Protein AF-A0A2V1D6H0-F1 (afdb_monomer_lite)

Sequence (313 aa):
MSADGEGPSDQPVIARSMPIEHSLIGDEAVYSRNLGASTNAVNKMVNVPDPSGRSTSLKVKTAVSLTWRRPKEYKSKPEVFYIVPERFLDTDVVLSSAERQFPSDVDEEEEEEEYTPQARMSRGSFHARNFSNIKEVDDPSPPPSPTLHMPYYQPPHINQVPDRTRASRETHHRREQAESSGLKPPPRHAESGGSATTTAPSAAQNPSSGQLQVGGSWEKTQIKFAFDPEASGEAFWQSFYQWATQRKRDGQLERNRVTIQLRGSRNQEDDFFELPLNEDDIVGYWEEAIDWIQSNKRANTPHLFATIILDAG

Radius of gyration: 34.08 Å; chains: 1; bounding box: 67×114×86 Å

Foldseek 3Di:
DDPPVPDLPPDDFFEDEDQFPAKAFAPVLCVSVVVVVQKDFDFDWGWQADPVRDTDTDTAGIKGWDQDDDQPRPGTDTGIHTYDHCVSDPGRIYHHPNDPPPPPDDPPDDDDDDDDDDDDDDDDDDDDDDDDDDDDDDDDDDDDDDDDDDDDDDDDDDDDDDDDDDDDDDDDDDDDDDDDDDDDDDDDDDDDDDDPPPPDPDDDDDDDVQKAWEWEDAPPDIDTWIDHLVDALVRVVVRRCVRCVVVVNNSVDDLQFKWKWKALDPPDDPDTDIQRRDPVRSRVCSVVVSVSLVVRFDPDPNRIYIYIGGDDD

Structure (mmCIF, N/CA/C/O backbone):
data_AF-A0A2V1D6H0-F1
#
_entry.id   AF-A0A2V1D6H0-F1
#
loop_
_atom_site.group_PDB
_atom_site.id
_atom_site.type_symbol
_atom_site.label_atom_id
_atom_site.label_alt_id
_atom_site.label_comp_id
_atom_site.label_asym_id
_atom_site.label_entity_id
_atom_site.label_seq_id
_atom_site.pdbx_PDB_ins_code
_atom_site.Cartn_x
_atom_site.Cartn_y
_atom_site.Cartn_z
_atom_site.occupancy
_atom_site.B_iso_or_equiv
_atom_site.auth_seq_id
_atom_site.auth_comp_id
_atom_site.auth_asym_id
_atom_site.auth_atom_id
_atom_site.pdbx_PDB_model_num
ATOM 1 N N . MET A 1 1 ? -24.892 15.670 45.796 1.00 40.56 1 MET A N 1
ATOM 2 C CA . MET A 1 1 ? -25.224 14.892 44.586 1.00 40.56 1 MET A CA 1
ATOM 3 C C . MET A 1 1 ? -24.609 15.647 43.425 1.00 40.56 1 MET A C 1
ATOM 5 O O . MET A 1 1 ? -25.252 16.533 42.883 1.00 40.56 1 MET A O 1
ATOM 9 N N . SER A 1 2 ? -23.330 15.393 43.158 1.00 37.97 2 SER A N 1
ATOM 10 C CA . SER A 1 2 ? -22.613 16.003 42.038 1.00 37.97 2 SER A CA 1
ATOM 11 C C . SER A 1 2 ? -22.667 15.006 40.894 1.00 37.97 2 SER A C 1
ATOM 13 O O . SER A 1 2 ? -22.073 13.936 40.975 1.00 37.97 2 SER A O 1
ATOM 15 N N . ALA A 1 3 ? -23.487 15.318 39.898 1.00 48.25 3 ALA A N 1
ATOM 16 C CA . ALA A 1 3 ? -23.480 14.644 38.614 1.00 48.25 3 ALA A CA 1
ATOM 17 C C . ALA A 1 3 ? -22.465 15.378 37.734 1.00 48.25 3 ALA A C 1
ATOM 19 O O . ALA A 1 3 ? -22.843 16.145 36.852 1.00 48.25 3 ALA A O 1
ATOM 20 N N . ASP A 1 4 ? -21.180 15.180 38.024 1.00 45.22 4 ASP A N 1
ATOM 21 C CA . ASP A 1 4 ? -20.129 15.496 37.066 1.00 45.22 4 ASP A CA 1
ATOM 22 C C . ASP A 1 4 ? -20.144 14.362 36.044 1.00 45.22 4 ASP A C 1
ATOM 24 O O . ASP A 1 4 ? -19.506 13.323 36.200 1.00 45.22 4 ASP A O 1
ATOM 28 N N . GLY A 1 5 ? -21.011 14.528 35.045 1.00 46.47 5 GLY A N 1
ATOM 29 C CA . GLY A 1 5 ? -20.986 13.737 33.829 1.00 46.47 5 GLY A CA 1
ATOM 30 C C . GLY A 1 5 ? -19.699 14.064 33.096 1.00 46.47 5 GLY A C 1
ATOM 31 O O . GLY A 1 5 ? -19.671 14.963 32.259 1.00 46.47 5 GLY A O 1
ATOM 32 N N . GLU A 1 6 ? -18.634 13.363 33.471 1.00 47.59 6 GLU A N 1
ATOM 33 C CA . GLU A 1 6 ? -17.395 13.288 32.717 1.00 47.59 6 GLU A CA 1
ATOM 34 C C . GLU A 1 6 ? -17.789 12.844 31.305 1.00 47.59 6 GLU A C 1
ATOM 36 O O . GLU A 1 6 ? -18.274 11.730 31.088 1.00 47.59 6 GLU A O 1
ATOM 41 N N . GLY A 1 7 ? -17.745 13.796 30.367 1.00 52.22 7 GLY A N 1
ATOM 42 C CA . GLY A 1 7 ? -18.051 13.532 28.968 1.00 52.22 7 GLY A CA 1
ATOM 43 C C . GLY A 1 7 ? -17.187 12.374 28.470 1.00 52.22 7 GLY A C 1
ATOM 44 O O . GLY A 1 7 ? -16.105 12.163 29.023 1.00 52.22 7 GLY A O 1
ATOM 45 N N . PRO A 1 8 ? -17.647 11.612 27.459 1.00 56.94 8 PRO A N 1
ATOM 46 C CA . PRO A 1 8 ? -16.884 10.489 26.928 1.00 56.94 8 PRO A CA 1
ATOM 47 C C . PRO A 1 8 ? -15.466 10.973 26.648 1.00 56.94 8 PRO A C 1
ATOM 49 O O . PRO A 1 8 ? -15.278 11.928 25.891 1.00 56.94 8 PRO A O 1
ATOM 52 N N . SER A 1 9 ? -14.497 10.378 27.340 1.00 56.81 9 SER A N 1
ATOM 53 C CA . SER A 1 9 ? -13.103 10.748 27.200 1.00 56.81 9 SER A CA 1
ATOM 54 C C . SER A 1 9 ? -12.742 10.594 25.726 1.00 56.81 9 SER A C 1
ATOM 56 O O . SER A 1 9 ? -12.838 9.509 25.151 1.00 56.81 9 SER A O 1
ATOM 58 N N . ASP A 1 10 ? -12.357 11.705 25.095 1.00 62.78 10 ASP A N 1
ATOM 59 C CA . ASP A 1 10 ? -11.934 11.765 23.690 1.00 62.78 10 ASP A CA 1
ATOM 60 C C . ASP A 1 10 ? -10.525 11.165 23.528 1.00 62.78 10 ASP A C 1
ATOM 62 O O . ASP A 1 10 ? -9.655 11.685 22.830 1.00 62.78 10 ASP A O 1
ATOM 66 N N . GLN A 1 11 ? -10.253 10.088 24.271 1.00 75.19 11 GLN A N 1
ATOM 67 C CA . GLN A 1 11 ? -9.007 9.360 24.177 1.00 75.19 11 GLN A CA 1
ATOM 68 C C . GLN A 1 11 ? -8.976 8.614 22.840 1.00 75.19 11 GLN A C 1
ATOM 70 O O . GLN A 1 11 ? -9.959 7.950 22.467 1.00 75.19 11 GLN A O 1
ATOM 75 N N . PRO A 1 12 ? -7.858 8.724 22.103 1.00 81.50 12 PRO A N 1
ATOM 76 C CA . PRO A 1 12 ? -7.698 8.033 20.834 1.00 81.50 12 PRO A CA 1
ATOM 77 C C . PRO A 1 12 ? -7.791 6.518 21.048 1.00 81.50 12 PRO A C 1
ATOM 79 O O . PRO A 1 12 ? -7.255 6.004 22.023 1.00 81.50 12 PRO A O 1
ATOM 82 N N . VAL A 1 13 ? -8.454 5.801 20.128 1.00 86.56 13 VAL A N 1
ATOM 83 C CA . VAL A 1 13 ? -8.402 4.326 20.129 1.00 86.56 13 VAL A CA 1
ATOM 84 C C . VAL A 1 13 ? -7.000 3.894 19.752 1.00 86.56 13 VAL A C 1
ATOM 86 O O . VAL A 1 13 ? -6.521 4.257 18.674 1.00 86.56 13 VAL A O 1
ATOM 89 N N . ILE A 1 14 ? -6.391 3.047 20.568 1.00 91.25 14 ILE A N 1
ATOM 90 C CA . ILE A 1 14 ? -5.178 2.336 20.191 1.00 91.25 14 ILE A CA 1
ATOM 91 C C . ILE A 1 14 ? -5.597 1.073 19.442 1.00 91.25 14 ILE A C 1
ATOM 93 O O . ILE A 1 14 ? -6.149 0.136 20.017 1.00 91.25 14 ILE A O 1
ATOM 97 N N . ALA A 1 15 ? -5.354 1.059 18.134 1.00 90.69 15 ALA A N 1
ATOM 98 C CA . ALA A 1 15 ? -5.686 -0.064 17.271 1.00 90.69 15 ALA A CA 1
ATOM 99 C C . ALA A 1 15 ? -4.436 -0.623 16.590 1.00 90.69 15 ALA A C 1
ATOM 101 O O . ALA A 1 15 ? -3.548 0.133 16.196 1.00 90.69 15 ALA A O 1
ATOM 102 N N . ARG A 1 16 ? -4.403 -1.941 16.385 1.00 89.56 16 ARG A N 1
ATOM 103 C CA . ARG A 1 16 ? -3.376 -2.620 15.580 1.00 89.56 16 ARG A CA 1
ATOM 104 C C . ARG A 1 16 ? -3.992 -3.633 14.623 1.00 89.56 16 ARG A C 1
ATOM 106 O O . ARG A 1 16 ? -5.061 -4.172 14.897 1.00 89.56 16 ARG A O 1
ATOM 113 N N . SER A 1 17 ? -3.310 -3.914 13.519 1.00 89.94 17 SER A N 1
ATOM 114 C CA . SER A 1 17 ? -3.704 -4.944 12.550 1.00 89.94 17 SER A CA 1
ATOM 115 C C . SER A 1 17 ? -2.880 -6.212 12.770 1.00 89.94 17 SER A C 1
ATOM 117 O O . SER A 1 17 ? -1.670 -6.121 12.961 1.00 89.94 17 SER A O 1
ATOM 119 N N . MET A 1 18 ? -3.514 -7.387 12.750 1.00 88.56 18 MET A N 1
ATOM 120 C CA . MET A 1 18 ? -2.830 -8.681 12.888 1.00 88.56 18 MET A CA 1
ATOM 121 C C . MET A 1 18 ? -3.466 -9.758 11.996 1.00 88.56 18 MET A C 1
ATOM 123 O O . MET A 1 18 ? -4.681 -9.708 11.771 1.00 88.56 18 MET A O 1
ATOM 127 N N . PRO A 1 19 ? -2.698 -10.773 11.544 1.00 89.62 19 PRO A N 1
ATOM 128 C CA . PRO A 1 19 ? -3.203 -11.880 10.728 1.00 89.62 19 PRO A CA 1
ATOM 129 C C . PRO A 1 19 ? -4.000 -12.881 11.580 1.00 89.62 19 PRO A C 1
ATOM 131 O O . PRO A 1 19 ? -3.609 -14.028 11.778 1.00 89.62 19 PRO A O 1
ATOM 134 N N . ILE A 1 20 ? -5.123 -12.420 12.126 1.00 91.12 20 ILE A N 1
ATOM 135 C CA . ILE A 1 20 ? -6.064 -13.199 12.931 1.00 91.12 20 ILE A CA 1
ATOM 136 C C . ILE A 1 20 ? -7.406 -13.308 12.212 1.00 91.12 20 ILE A C 1
ATOM 138 O O . ILE A 1 20 ? -7.776 -12.424 11.445 1.00 91.12 20 ILE A O 1
ATOM 142 N N . GLU A 1 21 ? -8.148 -14.381 12.483 1.00 93.31 21 GLU A N 1
ATOM 143 C CA . GLU A 1 21 ? -9.431 -14.688 11.824 1.00 93.31 21 GLU A CA 1
ATOM 144 C C . GLU A 1 21 ? -10.537 -13.667 12.145 1.00 93.31 21 GLU A C 1
ATOM 146 O O . GLU A 1 21 ? -11.471 -13.466 11.369 1.00 93.31 21 GLU A O 1
ATOM 151 N N . HIS A 1 22 ? -10.475 -13.044 13.320 1.00 94.88 22 HIS A N 1
ATOM 152 C CA . HIS A 1 22 ? -11.568 -12.252 13.865 1.00 94.88 22 HIS A CA 1
ATOM 153 C C . HIS A 1 22 ? -11.061 -10.936 14.436 1.00 94.88 22 HIS A C 1
ATOM 155 O O . HIS A 1 22 ? -10.091 -10.925 15.186 1.00 94.88 22 HIS A O 1
ATOM 161 N N . SER A 1 23 ? -11.745 -9.837 14.118 1.00 95.62 23 SER A N 1
ATOM 162 C CA . SER A 1 23 ? -11.486 -8.540 14.740 1.00 95.62 23 SER A CA 1
ATOM 163 C C . SER A 1 23 ? -11.938 -8.568 16.211 1.00 95.62 23 SER A C 1
ATOM 165 O O . SER A 1 23 ? -13.008 -9.092 16.535 1.00 95.62 23 SER A O 1
ATOM 167 N N . LEU A 1 24 ? -11.119 -8.030 17.112 1.00 96.62 24 LEU A N 1
ATOM 168 C CA . LEU A 1 24 ? -11.304 -8.067 18.565 1.00 96.62 24 LEU A CA 1
ATOM 169 C C . LEU A 1 24 ? -11.386 -6.646 19.130 1.00 96.62 24 LEU A C 1
ATOM 171 O O . LEU A 1 24 ? -10.726 -5.738 18.624 1.00 96.62 24 LEU A O 1
ATOM 175 N N . ILE A 1 25 ? -12.174 -6.463 20.189 1.00 96.81 25 ILE A N 1
ATOM 176 C CA . ILE A 1 25 ? -12.252 -5.212 20.956 1.00 96.81 25 ILE A CA 1
ATOM 177 C C . ILE A 1 25 ? -12.282 -5.517 22.457 1.00 96.81 25 ILE A C 1
ATOM 179 O O . ILE A 1 25 ? -12.953 -6.462 22.883 1.00 96.81 25 ILE A 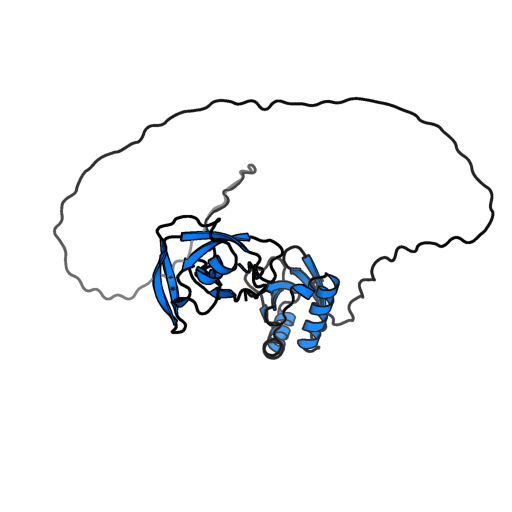O 1
ATOM 183 N N . GLY A 1 26 ? -11.558 -4.726 23.247 1.00 97.06 26 GLY A N 1
ATOM 184 C CA . GLY A 1 26 ? -11.573 -4.814 24.706 1.00 97.06 26 GLY A CA 1
ATOM 185 C C . GLY A 1 26 ? -12.931 -4.414 25.285 1.00 97.06 26 GLY A C 1
ATOM 186 O O . GLY A 1 26 ? -13.586 -3.492 24.795 1.00 97.06 26 GLY A O 1
ATOM 187 N N . ASP A 1 27 ? -13.374 -5.096 26.337 1.00 96.19 27 ASP A N 1
ATOM 188 C CA . ASP A 1 27 ? -14.613 -4.763 27.046 1.00 96.19 27 ASP A CA 1
ATOM 189 C C . ASP A 1 27 ? -14.579 -3.370 27.691 1.00 96.19 27 ASP A C 1
ATOM 191 O O . ASP A 1 27 ? -15.595 -2.670 27.658 1.00 96.19 27 ASP A O 1
ATOM 195 N N . GLU A 1 28 ? -13.422 -2.917 28.180 1.00 94.62 28 GLU A N 1
ATOM 196 C CA . GLU A 1 28 ? -13.255 -1.542 28.664 1.00 94.62 28 GLU A CA 1
ATOM 197 C C . GLU A 1 28 ? -13.483 -0.511 27.547 1.00 94.62 28 GLU A C 1
ATOM 199 O O . GLU A 1 28 ? -14.254 0.432 27.732 1.00 94.62 28 GLU A O 1
ATOM 204 N N . ALA A 1 29 ? -12.917 -0.726 26.354 1.00 93.88 29 ALA A N 1
ATOM 205 C CA . ALA A 1 29 ? -13.119 0.148 25.196 1.00 93.88 29 ALA A CA 1
ATOM 206 C C . ALA A 1 29 ? -14.593 0.204 24.749 1.00 93.88 29 ALA A C 1
ATOM 208 O O . ALA A 1 29 ? -15.081 1.240 24.293 1.00 93.88 29 ALA A O 1
ATOM 209 N N . VAL A 1 30 ? -15.336 -0.898 24.898 1.00 94.44 30 VAL A N 1
ATOM 210 C CA . VAL A 1 30 ? -16.788 -0.933 24.650 1.00 94.44 30 VAL A CA 1
ATOM 211 C C . VAL A 1 30 ? -17.539 -0.116 25.702 1.00 94.44 30 VAL A C 1
ATOM 213 O O . VAL A 1 30 ? -18.464 0.628 25.357 1.00 94.44 30 VAL A O 1
ATOM 216 N N . TYR A 1 31 ? -17.163 -0.255 26.974 1.00 92.88 31 TYR A N 1
ATOM 217 C CA . TYR A 1 31 ? -17.810 0.429 28.090 1.00 92.88 31 TYR A CA 1
ATOM 218 C C . TYR A 1 31 ? -17.562 1.942 28.062 1.00 92.88 31 TYR A C 1
ATOM 220 O O . TYR A 1 31 ? -18.522 2.713 28.063 1.00 92.88 31 TYR A O 1
ATOM 228 N N . SER A 1 32 ? -16.302 2.373 27.951 1.00 91.44 32 SER A N 1
ATOM 229 C CA . SER A 1 32 ? -15.898 3.789 27.944 1.00 91.44 32 SER A CA 1
ATOM 230 C C . SER A 1 32 ? -16.539 4.586 26.803 1.00 91.44 32 SER A C 1
ATOM 232 O O . SER A 1 32 ? -16.833 5.773 26.936 1.00 91.44 32 SER A O 1
ATOM 234 N N . ARG A 1 33 ? -16.832 3.912 25.687 1.00 88.50 33 ARG A N 1
ATOM 235 C CA . ARG A 1 33 ? -17.461 4.486 24.490 1.00 88.50 33 ARG A CA 1
ATOM 236 C C . ARG A 1 33 ? -18.983 4.348 24.460 1.00 88.50 33 ARG A C 1
ATOM 238 O O . ARG A 1 33 ? -19.597 4.698 23.455 1.00 88.50 33 ARG A O 1
ATOM 245 N N . ASN A 1 34 ? -19.603 3.834 25.524 1.00 91.69 34 ASN A N 1
ATOM 246 C CA . ASN A 1 34 ? -21.045 3.576 25.597 1.00 91.69 34 ASN A CA 1
ATOM 247 C C . ASN A 1 34 ? -21.576 2.678 24.457 1.00 91.69 34 ASN A C 1
ATOM 249 O O . ASN A 1 34 ? -22.727 2.796 24.034 1.00 91.69 34 ASN A O 1
ATOM 253 N N . LEU A 1 35 ? -20.758 1.740 23.966 1.00 89.50 35 LEU A N 1
ATOM 254 C CA . LEU A 1 35 ? -21.131 0.824 22.879 1.00 89.50 35 LEU A CA 1
ATOM 255 C C . LEU A 1 35 ? -21.971 -0.371 23.363 1.00 89.50 35 LEU A C 1
ATOM 257 O O . LEU A 1 35 ? -22.490 -1.133 22.546 1.00 89.50 35 LEU A O 1
ATOM 261 N N . GLY A 1 36 ? -22.155 -0.520 24.680 1.00 86.00 36 GLY A N 1
ATOM 262 C CA . GLY A 1 36 ? -22.867 -1.643 25.301 1.00 86.00 36 GLY A CA 1
ATOM 263 C C . GLY A 1 36 ? -24.292 -1.867 24.775 1.00 86.00 36 GLY A C 1
ATOM 264 O O . GLY A 1 36 ? -24.718 -3.014 24.633 1.00 86.00 36 GLY A O 1
ATOM 265 N N . ALA A 1 37 ? -25.003 -0.797 24.404 1.00 83.00 37 ALA A N 1
ATOM 266 C CA . ALA A 1 37 ? -26.366 -0.879 23.869 1.00 83.00 37 ALA A CA 1
ATOM 267 C C . ALA A 1 37 ? -26.451 -1.508 22.463 1.00 83.00 37 ALA A C 1
ATOM 269 O O . ALA A 1 37 ? -27.523 -1.946 22.059 1.00 83.00 37 ALA A O 1
ATOM 270 N N . SER A 1 38 ? -25.337 -1.563 21.723 1.00 86.50 38 SER A N 1
ATOM 271 C CA . SER A 1 38 ? -25.270 -2.094 20.349 1.00 86.50 38 SER A CA 1
ATOM 272 C C . SER A 1 38 ? -24.645 -3.492 20.279 1.00 86.50 38 SER A C 1
ATOM 274 O O . SER A 1 38 ? -24.188 -3.927 19.220 1.00 86.50 38 SER A O 1
ATOM 276 N N . THR A 1 39 ? -24.577 -4.193 21.414 1.00 93.31 39 THR A N 1
ATOM 277 C CA . THR A 1 39 ? -23.966 -5.521 21.490 1.00 93.31 39 THR A CA 1
ATOM 278 C C . THR A 1 39 ? -24.957 -6.625 21.128 1.00 93.31 39 THR A C 1
ATOM 280 O O . THR A 1 39 ? -26.127 -6.602 21.503 1.00 93.31 39 THR A O 1
ATOM 283 N N . ASN A 1 40 ? -24.466 -7.620 20.397 1.00 94.69 40 ASN A N 1
ATOM 284 C CA . ASN A 1 40 ? -25.187 -8.824 20.014 1.00 94.69 40 ASN A CA 1
ATOM 285 C C . ASN A 1 40 ? -24.671 -10.005 20.837 1.00 94.69 40 ASN A C 1
ATOM 287 O O . ASN A 1 40 ? -23.459 -10.178 20.992 1.00 94.69 40 ASN A O 1
ATOM 291 N N . ALA A 1 41 ? -25.579 -10.842 21.336 1.00 96.12 41 ALA A N 1
ATOM 292 C CA . ALA A 1 41 ? -25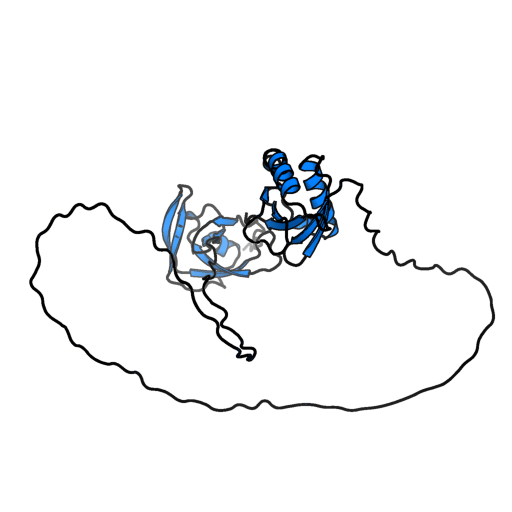.206 -12.092 21.986 1.00 96.12 41 ALA A CA 1
ATOM 293 C C . ALA A 1 41 ? -24.667 -13.087 20.946 1.00 96.12 41 ALA A C 1
ATOM 295 O O . ALA A 1 41 ? -25.292 -13.329 19.915 1.00 96.12 41 ALA A O 1
ATOM 296 N N . VAL A 1 42 ? -23.514 -13.685 21.233 1.00 96.44 42 VAL A N 1
ATOM 297 C CA . VAL A 1 42 ? -22.860 -14.697 20.394 1.00 96.44 42 VAL A CA 1
ATOM 298 C C . VAL A 1 42 ? -22.369 -15.860 21.256 1.00 96.44 42 VAL A C 1
ATOM 300 O O . VAL A 1 42 ? -22.347 -15.789 22.481 1.00 96.44 42 VAL A O 1
ATOM 303 N N . ASN A 1 43 ? -21.976 -16.962 20.626 1.00 95.81 43 ASN A N 1
ATOM 304 C CA . ASN A 1 43 ? -21.349 -18.097 21.298 1.00 95.81 43 ASN A CA 1
ATOM 305 C C . ASN A 1 43 ? -20.249 -18.646 20.386 1.00 95.81 43 ASN A C 1
ATOM 307 O O . ASN A 1 43 ? -20.483 -19.573 19.612 1.00 95.81 43 ASN A O 1
ATOM 311 N N . LYS A 1 44 ? -19.076 -18.010 20.420 1.00 95.38 44 LYS A N 1
ATOM 312 C CA . LYS A 1 44 ? -17.978 -18.257 19.473 1.00 95.38 44 LYS A CA 1
ATOM 313 C C . LYS A 1 44 ? -16.663 -18.446 20.233 1.00 95.38 44 LYS A C 1
ATOM 315 O O . LYS A 1 44 ? -16.462 -17.846 21.285 1.00 95.38 44 LYS A O 1
ATOM 320 N N . MET A 1 45 ? -15.787 -19.304 19.715 1.00 97.31 45 MET A N 1
ATOM 321 C CA . MET A 1 45 ? -14.387 -19.376 20.140 1.00 97.31 45 MET A CA 1
ATOM 322 C C . MET A 1 45 ? -13.566 -18.460 19.238 1.00 97.31 45 MET A C 1
ATOM 324 O O . MET A 1 45 ? -13.672 -18.573 18.018 1.00 97.31 45 MET A O 1
ATOM 328 N N . VAL A 1 46 ? -12.780 -17.562 19.826 1.00 96.25 46 VAL A N 1
ATOM 329 C CA . VAL A 1 46 ? -11.888 -16.644 19.105 1.00 96.25 46 VAL A CA 1
ATOM 330 C C . VAL A 1 46 ? -10.461 -16.824 19.604 1.00 96.25 46 VAL A C 1
ATOM 332 O O . VAL A 1 46 ? -10.247 -17.067 20.790 1.00 96.25 46 VAL A O 1
ATOM 335 N N . ASN A 1 47 ? -9.483 -16.714 18.711 1.00 95.50 47 ASN A N 1
ATOM 336 C CA . ASN A 1 47 ? -8.073 -16.786 19.082 1.00 95.50 47 ASN A CA 1
ATOM 337 C C . ASN A 1 47 ? -7.545 -15.373 19.330 1.00 95.50 47 ASN A C 1
ATOM 339 O O . ASN A 1 47 ? -7.603 -14.525 18.442 1.00 95.50 47 ASN A O 1
ATOM 343 N N . VAL A 1 48 ? -7.048 -15.134 20.541 1.00 94.81 48 VAL A N 1
ATOM 344 C CA . VAL A 1 48 ? -6.483 -13.852 20.960 1.00 94.81 48 VAL A CA 1
ATOM 345 C C . VAL A 1 48 ? -4.957 -13.961 20.972 1.00 94.81 48 VAL A C 1
ATOM 347 O O . VAL A 1 48 ? -4.434 -14.828 21.682 1.00 94.81 48 VAL A O 1
ATOM 350 N N . PRO A 1 49 ? -4.238 -13.139 20.189 1.00 88.44 49 PRO A N 1
ATOM 351 C CA . PRO A 1 49 ? -2.783 -13.155 20.166 1.00 88.44 49 PRO A CA 1
ATOM 352 C C . PRO A 1 49 ? -2.208 -12.534 21.447 1.00 88.44 49 PRO A C 1
ATOM 354 O O . PRO A 1 49 ? -2.614 -11.453 21.866 1.00 88.44 49 PRO A O 1
ATOM 357 N N . ASP A 1 50 ? -1.247 -13.223 22.050 1.00 85.94 50 ASP A N 1
ATOM 358 C CA . ASP A 1 50 ? -0.447 -12.769 23.188 1.00 85.94 50 ASP A CA 1
ATOM 359 C C . ASP A 1 50 ? 0.838 -12.091 22.664 1.00 85.94 50 ASP A C 1
ATOM 361 O O . ASP A 1 50 ? 1.421 -12.587 21.693 1.00 85.94 50 ASP A O 1
ATOM 365 N N . PRO A 1 51 ? 1.325 -11.002 23.296 1.00 77.25 51 PRO A N 1
ATOM 366 C CA . PRO A 1 51 ? 2.666 -10.451 23.071 1.00 77.25 51 PRO A CA 1
ATOM 367 C C . PRO A 1 51 ? 3.805 -11.483 22.984 1.00 77.25 51 PRO A C 1
ATOM 369 O O . PRO A 1 51 ? 4.794 -11.248 22.295 1.00 77.25 51 PRO A O 1
ATOM 372 N N . SER A 1 52 ? 3.677 -12.641 23.641 1.00 84.56 52 SER A N 1
ATOM 373 C CA . SER A 1 52 ? 4.644 -13.748 23.550 1.00 84.56 52 SER A CA 1
ATOM 374 C C . SER A 1 52 ? 4.642 -14.506 22.208 1.00 84.56 52 SER A C 1
ATOM 376 O O . SER A 1 52 ? 5.409 -15.455 22.036 1.00 84.56 52 SER A O 1
ATOM 378 N N . GLY A 1 53 ? 3.769 -14.134 21.265 1.00 81.25 53 GLY A N 1
ATOM 379 C CA . GLY A 1 53 ? 3.566 -14.815 19.981 1.00 81.25 53 GLY A CA 1
ATOM 380 C C . GLY A 1 53 ? 2.671 -16.055 20.069 1.00 81.25 53 GLY A C 1
ATOM 381 O O . GLY A 1 53 ? 2.432 -16.728 19.066 1.00 81.25 53 GLY A O 1
ATOM 382 N N . ARG A 1 54 ? 2.157 -16.381 21.259 1.00 89.25 54 ARG A N 1
ATOM 383 C CA . ARG A 1 54 ? 1.177 -17.457 21.455 1.00 89.25 54 ARG A CA 1
ATOM 384 C C . ARG A 1 54 ? -0.234 -16.958 21.158 1.00 89.25 54 ARG A C 1
ATOM 386 O O . ARG A 1 54 ? -0.490 -15.763 21.103 1.00 89.25 54 ARG A O 1
ATOM 393 N N . SER A 1 55 ? -1.170 -17.883 20.976 1.00 91.56 55 SER A N 1
ATOM 394 C CA . SER A 1 55 ? -2.595 -17.564 20.861 1.00 91.56 55 SER A CA 1
ATOM 395 C C . SER A 1 55 ? -3.376 -18.255 21.968 1.00 91.56 55 SER A C 1
ATOM 397 O O . SER A 1 55 ? -3.166 -19.438 22.237 1.00 91.56 55 SER A O 1
ATOM 399 N N . THR A 1 56 ? -4.293 -17.524 22.595 1.00 94.44 56 THR A N 1
ATOM 400 C CA . THR A 1 56 ? -5.221 -18.057 23.594 1.00 94.44 56 THR A CA 1
ATOM 401 C C . THR A 1 56 ? -6.610 -18.153 22.986 1.00 94.44 56 THR A C 1
ATOM 403 O O . THR A 1 56 ? -7.150 -17.158 22.510 1.00 94.44 56 THR A O 1
ATOM 406 N N . SER A 1 57 ? -7.211 -19.343 23.011 1.00 96.25 57 SER A N 1
ATOM 407 C CA . SER A 1 57 ? -8.583 -19.516 22.537 1.00 96.25 57 SER A CA 1
ATOM 408 C C . SER A 1 57 ? -9.568 -19.127 23.638 1.00 96.25 57 SER A C 1
ATOM 410 O O . SER A 1 57 ? -9.574 -19.719 24.719 1.00 96.25 57 SER A O 1
ATOM 412 N N . LEU A 1 58 ? -10.400 -18.123 23.373 1.00 96.56 58 LEU A N 1
ATOM 413 C CA . LEU A 1 58 ? -11.341 -17.557 24.328 1.00 96.56 58 LEU A CA 1
ATOM 414 C C . LEU A 1 58 ? -12.778 -17.731 23.839 1.00 96.56 58 LEU A C 1
ATOM 416 O O . LEU A 1 58 ? -13.105 -17.457 22.685 1.00 96.56 58 LEU A O 1
ATOM 420 N N . LYS A 1 59 ? -13.661 -18.162 24.741 1.00 97.62 59 LYS A N 1
ATOM 421 C CA . LYS A 1 59 ? -15.096 -18.234 24.469 1.00 97.62 59 LYS A CA 1
ATOM 422 C C . LYS A 1 59 ? -15.736 -16.868 24.696 1.00 97.62 59 LYS A C 1
ATOM 424 O O . LYS A 1 59 ? -15.895 -16.450 25.843 1.00 97.62 59 LYS A O 1
ATOM 429 N N . VAL A 1 60 ? -16.145 -16.205 23.622 1.00 97.12 60 VAL A N 1
ATOM 430 C CA . VAL A 1 60 ? -16.826 -14.904 23.672 1.00 97.12 60 VAL A CA 1
ATOM 431 C C . VAL A 1 60 ? -18.340 -15.076 23.663 1.00 97.12 60 VAL A C 1
ATOM 433 O O . VAL A 1 60 ? -18.886 -15.967 23.004 1.00 97.12 60 VAL A O 1
ATOM 436 N N . LYS A 1 61 ? -19.015 -14.216 24.430 1.00 97.62 61 LYS A N 1
ATOM 437 C CA . LYS A 1 61 ? -20.479 -14.213 24.586 1.00 97.62 61 LYS A CA 1
ATOM 438 C C . LYS A 1 61 ? -21.158 -13.028 23.911 1.00 97.62 61 LYS A C 1
ATOM 440 O O . LYS A 1 61 ? -22.376 -13.026 23.759 1.00 97.62 61 LYS A O 1
ATOM 445 N N . THR A 1 62 ? -20.386 -12.016 23.540 1.00 97.75 62 THR A N 1
ATOM 446 C CA . THR A 1 62 ? -20.891 -10.774 22.967 1.00 97.75 62 THR A CA 1
ATOM 447 C C . THR A 1 62 ? -19.984 -10.301 21.838 1.00 97.75 62 THR A C 1
ATOM 449 O O . THR A 1 62 ? -18.777 -10.553 21.823 1.00 97.75 62 THR A O 1
ATOM 452 N N . ALA A 1 63 ? -20.593 -9.642 20.864 1.00 97.38 63 ALA A N 1
ATOM 453 C CA . ALA A 1 63 ? -19.919 -8.986 19.757 1.00 97.38 63 ALA A CA 1
ATOM 454 C C . ALA A 1 63 ? -20.603 -7.647 19.478 1.00 97.38 63 ALA A C 1
ATOM 456 O O . ALA A 1 63 ? -21.763 -7.452 19.835 1.00 97.38 63 ALA A O 1
ATOM 457 N N . VAL A 1 64 ? -19.912 -6.731 18.818 1.00 96.75 64 VAL A N 1
ATOM 458 C CA . VAL A 1 64 ? -20.465 -5.447 18.387 1.00 96.75 64 VAL A CA 1
ATOM 459 C C . VAL A 1 64 ? -20.180 -5.255 16.903 1.00 96.75 64 VAL A C 1
ATOM 461 O O . VAL A 1 64 ? -19.078 -5.524 16.430 1.00 96.75 64 VAL A O 1
ATOM 464 N N . SER A 1 65 ? -21.188 -4.823 16.148 1.00 95.12 65 SER A N 1
ATOM 465 C CA . SER A 1 65 ? -21.024 -4.462 14.739 1.00 95.12 65 SER A CA 1
ATOM 466 C C . SER A 1 65 ? -20.759 -2.970 14.654 1.00 95.12 65 SER A C 1
ATOM 468 O O . SER A 1 65 ? -21.626 -2.168 14.996 1.00 95.12 65 SER A O 1
ATOM 470 N N . LEU A 1 66 ? -19.562 -2.598 14.212 1.00 91.88 66 LEU A N 1
ATOM 471 C CA . LEU A 1 66 ? -19.148 -1.206 14.097 1.00 91.88 66 LEU A CA 1
ATOM 472 C C . LEU A 1 66 ? -18.803 -0.888 12.652 1.00 91.88 66 LEU A C 1
ATOM 474 O O . LEU A 1 66 ? -18.256 -1.710 11.919 1.00 91.88 66 LEU A O 1
ATOM 478 N N . THR A 1 67 ? -19.089 0.341 12.249 1.00 88.38 67 THR A N 1
ATOM 479 C CA . THR A 1 67 ? -18.610 0.859 10.974 1.00 88.38 67 THR A CA 1
ATOM 480 C C . THR A 1 67 ? -17.228 1.448 11.208 1.00 88.38 67 THR A C 1
ATOM 482 O O . THR A 1 67 ? -17.094 2.543 11.750 1.00 88.38 67 THR A O 1
ATOM 485 N N . TRP A 1 68 ? -16.191 0.708 10.832 1.00 81.06 68 TRP A N 1
ATOM 486 C CA . TRP A 1 68 ? -14.810 1.118 11.030 1.00 81.06 68 TRP A CA 1
ATOM 487 C C . TRP A 1 68 ? -14.269 1.796 9.776 1.00 81.06 68 TRP A C 1
ATOM 489 O O . TRP A 1 68 ? -14.528 1.367 8.650 1.00 81.06 68 TRP A O 1
ATOM 499 N N . ARG A 1 69 ? -13.490 2.860 9.955 1.00 79.62 69 ARG A N 1
ATOM 500 C CA . ARG A 1 69 ? -12.730 3.479 8.871 1.00 79.62 69 ARG A CA 1
ATOM 501 C C . ARG A 1 69 ? -11.256 3.274 9.169 1.00 79.62 69 ARG A C 1
ATOM 503 O O . ARG A 1 69 ? -10.728 3.866 10.105 1.00 79.62 69 ARG A O 1
ATOM 510 N N . ARG A 1 70 ? -10.601 2.426 8.377 1.00 71.31 70 ARG A N 1
ATOM 511 C CA . ARG A 1 70 ? -9.154 2.242 8.493 1.00 71.31 70 ARG A CA 1
ATOM 512 C C . ARG A 1 70 ? -8.446 3.539 8.081 1.00 71.31 70 ARG A C 1
ATOM 514 O O . ARG A 1 70 ? -8.945 4.236 7.185 1.00 71.31 70 ARG A O 1
ATOM 521 N N . PRO A 1 71 ? -7.298 3.872 8.694 1.00 58.78 71 PRO A N 1
ATOM 522 C CA . PRO A 1 71 ? -6.431 4.914 8.164 1.00 58.78 71 PRO A CA 1
ATOM 523 C C . PRO A 1 71 ? -6.199 4.653 6.669 1.00 58.78 71 PRO A C 1
ATOM 525 O O . PRO A 1 71 ? -5.933 3.518 6.288 1.00 58.78 71 PRO A O 1
ATOM 528 N N . LYS A 1 72 ? -6.348 5.686 5.827 1.00 59.81 72 LYS A N 1
ATOM 529 C CA . LYS A 1 72 ? -6.194 5.641 4.351 1.00 59.81 72 LYS A CA 1
ATOM 530 C C . LYS A 1 72 ? -7.353 5.038 3.549 1.00 59.81 72 LYS A C 1
ATOM 532 O O . LYS A 1 72 ? -7.358 5.164 2.327 1.00 59.81 72 LYS A O 1
ATOM 537 N N . GLU A 1 73 ? -8.393 4.497 4.186 1.00 69.31 73 GLU A N 1
ATOM 538 C CA . GLU A 1 73 ? -9.625 4.132 3.478 1.00 69.31 73 GLU A CA 1
ATOM 539 C C . GLU A 1 73 ? -10.604 5.321 3.416 1.00 69.31 73 GLU A C 1
ATOM 541 O O . GLU A 1 73 ? -10.891 5.989 4.413 1.00 69.31 73 GLU A O 1
ATOM 546 N N . TYR A 1 74 ? -11.142 5.608 2.225 1.00 72.19 74 TYR A N 1
ATOM 547 C CA . TYR A 1 74 ? -12.172 6.646 2.029 1.00 72.19 74 TYR A CA 1
ATOM 548 C C . TYR A 1 74 ? -13.583 6.175 2.386 1.00 72.19 74 TYR A C 1
ATOM 550 O O . TYR A 1 74 ? -14.480 6.995 2.577 1.00 72.19 74 TYR A O 1
ATOM 558 N N . LYS A 1 75 ? -13.785 4.860 2.458 1.00 73.88 75 LYS A N 1
ATOM 559 C CA . LYS A 1 75 ? -15.062 4.248 2.806 1.00 73.88 75 LYS A CA 1
ATOM 560 C C . LYS A 1 75 ? -14.940 3.618 4.178 1.00 73.88 75 LYS A C 1
ATOM 562 O O . LYS A 1 75 ? -13.948 2.965 4.479 1.00 73.88 75 LYS A O 1
ATOM 567 N N . SER A 1 76 ? -15.955 3.823 4.996 1.00 83.56 76 SER A N 1
ATOM 568 C CA . SER A 1 76 ? -16.126 3.046 6.206 1.00 83.56 76 SER A CA 1
ATOM 569 C C . SER A 1 76 ? -16.690 1.672 5.827 1.00 83.56 76 SER A C 1
ATOM 571 O O . SER A 1 76 ? -17.476 1.545 4.883 1.00 83.56 76 SER A O 1
ATOM 573 N N . LYS A 1 77 ? -16.238 0.629 6.516 1.00 82.06 77 LYS A N 1
ATOM 574 C CA . LYS A 1 77 ? -16.672 -0.750 6.294 1.00 82.06 77 LYS A CA 1
ATOM 575 C C . LYS A 1 77 ? -17.352 -1.261 7.563 1.00 82.06 77 LYS A C 1
ATOM 577 O O . LYS A 1 77 ? -16.830 -1.024 8.652 1.00 82.06 77 LYS A O 1
ATOM 582 N N . PRO A 1 78 ? -18.510 -1.929 7.452 1.00 88.69 78 PRO A N 1
ATOM 583 C CA . PRO A 1 78 ? -19.078 -2.637 8.585 1.00 88.69 78 PRO A CA 1
ATOM 584 C C . PRO A 1 78 ? -18.172 -3.822 8.931 1.00 88.69 78 PRO A C 1
ATOM 586 O O . PRO A 1 78 ? -17.804 -4.601 8.053 1.00 88.69 78 PRO A O 1
ATOM 589 N N . GLU A 1 79 ? -17.823 -3.941 10.204 1.00 92.12 79 GLU A N 1
ATOM 590 C CA . GLU A 1 79 ? -16.933 -4.965 10.739 1.00 92.12 79 GLU A CA 1
ATOM 591 C C . GLU A 1 79 ? -17.506 -5.468 12.073 1.00 92.12 79 GLU A C 1
ATOM 593 O O . GLU A 1 79 ? -18.102 -4.704 12.840 1.00 92.12 79 GLU A O 1
ATOM 598 N N . VAL A 1 80 ? -17.368 -6.768 12.341 1.00 95.19 80 VAL A N 1
ATOM 599 C CA . VAL A 1 80 ? -17.821 -7.376 13.598 1.00 95.19 80 VAL A CA 1
ATOM 600 C C . VAL A 1 80 ? -16.626 -7.529 14.522 1.00 95.19 80 VAL A C 1
ATOM 602 O O . VAL A 1 80 ? -15.662 -8.209 14.183 1.00 95.19 80 VAL A O 1
ATOM 605 N N . PHE A 1 81 ? -16.720 -6.932 15.704 1.00 96.44 81 PHE A N 1
ATOM 606 C CA . PHE A 1 81 ? -15.714 -7.039 16.747 1.00 96.44 81 PHE A CA 1
ATOM 607 C C . PHE A 1 81 ? -16.219 -7.952 17.853 1.00 96.44 81 PHE A C 1
ATOM 609 O O . PHE A 1 81 ? -17.275 -7.708 18.443 1.00 96.44 81 PHE A O 1
ATOM 616 N N . TYR A 1 82 ? -15.465 -9.004 18.149 1.00 97.94 82 TYR A N 1
ATOM 617 C CA . TYR A 1 82 ? -15.755 -9.861 19.289 1.00 97.94 82 TYR A CA 1
ATOM 618 C C . TYR A 1 82 ? -15.198 -9.232 20.559 1.00 97.94 82 TYR A C 1
ATOM 620 O O . TYR A 1 82 ? -14.035 -8.829 20.603 1.00 97.94 82 TYR A O 1
ATOM 628 N N . ILE A 1 83 ? -16.046 -9.145 21.581 1.00 97.81 83 ILE A N 1
ATOM 629 C CA . ILE A 1 83 ? -15.698 -8.468 22.826 1.00 97.81 83 ILE A CA 1
ATOM 630 C C . ILE A 1 83 ? -14.938 -9.452 23.706 1.00 97.81 83 ILE A C 1
ATOM 632 O O . ILE A 1 83 ? -15.458 -10.515 24.062 1.00 97.81 83 ILE A O 1
ATOM 636 N N . VAL A 1 84 ? -13.705 -9.095 24.045 1.00 97.56 84 VAL A N 1
ATOM 637 C CA . VAL A 1 84 ? -12.819 -9.885 24.903 1.00 97.56 84 VAL A CA 1
ATOM 638 C C . VAL A 1 84 ? -12.465 -9.085 26.157 1.00 97.56 84 VAL A C 1
ATOM 640 O O . VAL A 1 84 ? -12.447 -7.858 26.098 1.00 97.56 84 VAL A O 1
ATOM 643 N N . PRO A 1 85 ? -12.181 -9.741 27.297 1.00 96.62 85 PRO A N 1
ATOM 644 C CA . PRO A 1 85 ? -11.726 -9.019 28.478 1.00 96.62 85 PRO A CA 1
ATOM 645 C C . PRO A 1 85 ? -10.418 -8.282 28.186 1.00 96.62 85 PRO A C 1
ATOM 647 O O . PRO A 1 85 ? -9.490 -8.893 27.655 1.00 96.62 85 PRO A O 1
ATOM 650 N N . GLU A 1 86 ? -10.339 -7.013 28.575 1.00 93.81 86 GLU A N 1
ATOM 651 C CA . GLU A 1 86 ? -9.221 -6.103 28.293 1.00 93.81 86 GLU A CA 1
ATOM 652 C C . GLU A 1 86 ? -7.855 -6.714 28.630 1.00 93.81 86 GLU A C 1
ATOM 654 O O . GLU A 1 86 ? -6.939 -6.642 27.830 1.00 93.81 86 GLU A O 1
ATOM 659 N N . ARG A 1 87 ? -7.742 -7.461 29.736 1.00 93.50 87 ARG A N 1
ATOM 660 C CA . ARG A 1 87 ? -6.507 -8.165 30.146 1.00 93.50 87 ARG A CA 1
ATOM 661 C C . ARG A 1 87 ? -5.899 -9.127 29.110 1.00 93.50 87 ARG A C 1
ATOM 663 O O . ARG A 1 87 ? -4.800 -9.625 29.334 1.00 93.50 87 ARG A O 1
ATOM 670 N N . PHE A 1 88 ? -6.640 -9.491 28.063 1.00 94.19 88 PHE A N 1
ATOM 671 C CA . PHE A 1 88 ? -6.150 -10.333 26.968 1.00 94.19 88 PHE A CA 1
ATOM 672 C C . PHE A 1 88 ? -5.669 -9.529 25.757 1.00 94.19 88 PHE A C 1
ATOM 674 O O . PHE A 1 88 ? -5.129 -10.123 24.827 1.00 94.19 88 PHE A O 1
ATOM 681 N N . LEU A 1 89 ? -5.863 -8.212 25.753 1.00 92.81 89 LEU A N 1
ATOM 682 C CA . LEU A 1 89 ? -5.380 -7.302 24.730 1.00 92.81 89 LEU A CA 1
ATOM 683 C C . LEU A 1 89 ? -4.397 -6.307 25.353 1.00 92.81 89 LEU A C 1
ATOM 685 O O . LEU A 1 89 ? -4.534 -5.872 26.486 1.00 92.81 89 LEU A O 1
ATOM 689 N N . ASP A 1 90 ? -3.383 -5.940 24.587 1.00 90.81 90 ASP A N 1
ATOM 690 C CA . ASP A 1 90 ? -2.444 -4.856 24.897 1.00 90.81 90 ASP A CA 1
ATOM 691 C C . ASP A 1 90 ? -2.854 -3.522 24.243 1.00 90.81 90 ASP A C 1
ATOM 693 O O . ASP A 1 90 ? -2.133 -2.530 24.311 1.00 90.81 90 ASP A O 1
ATOM 697 N N . THR A 1 91 ? -3.991 -3.527 23.551 1.00 92.75 91 THR A N 1
ATOM 698 C CA . THR A 1 91 ? -4.540 -2.449 22.729 1.00 92.75 91 THR A CA 1
ATOM 699 C C . THR A 1 91 ? -6.065 -2.493 22.818 1.00 92.75 91 THR A C 1
ATOM 701 O O . THR A 1 91 ? -6.640 -3.538 23.117 1.00 92.75 91 THR A O 1
ATOM 704 N N . ASP A 1 92 ? -6.745 -1.386 22.523 1.00 94.56 92 ASP A N 1
ATOM 705 C CA . ASP A 1 92 ? -8.212 -1.340 22.586 1.00 94.56 92 ASP A CA 1
ATOM 706 C C . ASP A 1 92 ? -8.854 -2.237 21.523 1.00 94.56 92 ASP A C 1
ATOM 708 O O . ASP A 1 92 ? -9.895 -2.859 21.748 1.00 94.56 92 ASP A O 1
ATOM 712 N N . VAL A 1 93 ? -8.249 -2.260 20.329 1.00 94.31 93 VAL A N 1
ATOM 713 C CA . VAL A 1 93 ? -8.797 -2.900 19.133 1.00 94.31 93 VAL A CA 1
ATOM 714 C C . VAL A 1 93 ? -7.709 -3.657 18.376 1.00 94.31 93 VAL A C 1
ATOM 716 O O . VAL A 1 93 ? -6.668 -3.102 18.021 1.00 94.31 93 VAL A O 1
ATOM 719 N N . VAL A 1 94 ? -7.999 -4.909 18.020 1.00 93.94 94 VAL A N 1
ATOM 720 C CA . VAL A 1 94 ? -7.179 -5.695 17.090 1.00 93.94 94 VAL A CA 1
ATOM 721 C C . VAL A 1 94 ? -7.992 -5.985 15.838 1.00 93.94 94 VAL A C 1
ATOM 723 O O . VAL A 1 94 ? -9.020 -6.655 15.886 1.00 93.94 94 VAL A O 1
ATOM 726 N N . LEU A 1 95 ? -7.545 -5.468 14.701 1.00 92.25 95 LEU A N 1
ATOM 727 C CA . LEU A 1 95 ? -8.195 -5.661 13.413 1.00 92.25 95 LEU A CA 1
ATOM 728 C C . LEU A 1 95 ? -7.692 -6.946 12.765 1.00 92.25 95 LEU A C 1
ATOM 730 O O . LEU A 1 95 ? -6.482 -7.149 12.637 1.00 92.25 95 LEU A O 1
ATOM 734 N N . SER A 1 96 ? -8.625 -7.775 12.298 1.00 91.56 96 SER A N 1
ATOM 735 C CA . SER A 1 96 ? -8.273 -8.903 11.441 1.00 91.56 96 SER A CA 1
ATOM 736 C C . SER A 1 96 ? -7.725 -8.402 10.101 1.00 91.56 96 SER A C 1
ATOM 738 O O . SER A 1 96 ? -8.330 -7.579 9.396 1.00 91.56 96 SER A O 1
ATOM 740 N N . SER A 1 97 ? -6.535 -8.888 9.763 1.00 82.38 97 SER A N 1
ATOM 741 C CA . SER A 1 97 ? -5.935 -8.780 8.436 1.00 82.38 97 SER A CA 1
ATOM 742 C C . SER A 1 97 ? -5.856 -10.130 7.735 1.00 82.38 97 SER A C 1
ATOM 744 O O . SER A 1 97 ? -5.312 -10.171 6.637 1.00 82.38 97 SER A O 1
ATOM 746 N N . ALA A 1 98 ? -6.368 -11.212 8.348 1.00 65.81 98 ALA A N 1
ATOM 747 C CA . ALA A 1 98 ? -6.542 -12.475 7.646 1.00 65.81 98 ALA A CA 1
ATOM 748 C C . ALA A 1 98 ? -7.377 -12.169 6.408 1.00 65.81 98 ALA A C 1
ATOM 750 O O . ALA A 1 98 ? -8.520 -11.712 6.505 1.00 65.81 98 ALA A O 1
ATOM 751 N N . GLU A 1 99 ? -6.724 -12.282 5.260 1.00 49.12 99 GLU A N 1
ATOM 752 C CA . GLU A 1 99 ? -7.285 -11.925 3.981 1.00 49.12 99 GLU A CA 1
ATOM 753 C C . GLU A 1 99 ? -8.667 -12.558 3.874 1.00 49.12 99 GLU A C 1
ATOM 755 O O . GLU A 1 99 ? -8.859 -13.753 4.113 1.00 49.12 99 GLU A O 1
ATOM 760 N N . ARG A 1 100 ? -9.639 -11.750 3.451 1.00 45.06 100 ARG A N 1
ATOM 761 C CA . ARG A 1 100 ? -10.673 -12.281 2.578 1.00 45.06 100 ARG A CA 1
ATOM 762 C C . ARG A 1 100 ? -9.915 -12.828 1.368 1.00 45.06 100 ARG A C 1
ATOM 764 O O . ARG A 1 100 ? -9.758 -12.112 0.385 1.00 45.06 100 ARG A O 1
ATOM 771 N N . GLN A 1 101 ? -9.392 -14.051 1.465 1.00 36.78 101 GLN A N 1
ATOM 772 C CA . GLN A 1 101 ? -9.196 -14.890 0.303 1.00 36.78 101 GLN A CA 1
ATOM 773 C C . GLN A 1 101 ? -10.579 -14.929 -0.328 1.00 36.78 101 GLN A C 1
ATOM 775 O O . GLN A 1 101 ? -11.483 -15.626 0.134 1.00 36.78 101 GLN A O 1
ATOM 780 N N . PHE A 1 102 ? -10.788 -14.070 -1.321 1.00 35.22 102 PHE A N 1
ATOM 781 C CA . PHE A 1 102 ? -11.776 -14.386 -2.323 1.00 35.22 102 PHE A CA 1
ATOM 782 C C . PHE A 1 102 ? -11.391 -15.789 -2.786 1.00 35.22 102 PHE A C 1
ATOM 784 O O . PHE A 1 102 ? -10.212 -15.984 -3.101 1.00 35.22 102 PHE A O 1
ATOM 791 N N . PRO A 1 103 ? -12.294 -16.781 -2.743 1.00 32.44 103 PRO A N 1
ATOM 792 C CA . PRO A 1 103 ? -12.034 -17.998 -3.477 1.00 32.44 103 PRO A CA 1
ATOM 793 C C . PRO A 1 103 ? -11.790 -17.556 -4.920 1.00 32.44 103 PRO A C 1
ATOM 795 O O . PRO A 1 103 ? -12.693 -17.077 -5.603 1.00 32.44 103 PRO A O 1
ATOM 798 N N . SER A 1 104 ? -10.524 -17.601 -5.325 1.00 43.19 104 SER A N 1
ATOM 799 C CA . SER A 1 104 ? -10.144 -17.752 -6.715 1.00 43.19 104 SER A CA 1
ATOM 800 C C . SER A 1 104 ? -10.726 -19.095 -7.097 1.00 43.19 104 SER A C 1
ATOM 802 O O . SER A 1 104 ? -10.121 -20.087 -6.727 1.00 43.19 104 SER A O 1
ATOM 804 N N . ASP A 1 105 ? -11.956 -19.092 -7.606 1.00 41.84 105 ASP A N 1
ATOM 805 C CA . ASP A 1 105 ? -12.620 -20.148 -8.380 1.00 41.84 105 ASP A CA 1
ATOM 806 C C . ASP A 1 105 ? -14.109 -19.776 -8.481 1.00 41.84 105 ASP A C 1
ATOM 808 O O . ASP A 1 105 ? -14.979 -20.325 -7.804 1.00 41.84 105 ASP A O 1
ATOM 812 N N . VAL A 1 106 ? -14.401 -18.781 -9.312 1.00 39.88 106 VAL A N 1
ATOM 813 C CA . VAL A 1 106 ? -15.618 -18.803 -10.122 1.00 39.88 106 VAL A CA 1
ATOM 814 C C . VAL A 1 106 ? -15.131 -18.449 -11.513 1.00 39.88 106 VAL A C 1
ATOM 816 O O . VAL A 1 106 ? -14.903 -17.278 -11.813 1.00 39.88 106 VAL A O 1
ATOM 819 N N . ASP A 1 107 ? -14.882 -19.485 -12.310 1.00 42.66 107 ASP A N 1
ATOM 820 C CA . ASP A 1 107 ? -14.952 -19.379 -13.758 1.00 42.66 107 ASP A CA 1
ATOM 821 C C . ASP A 1 107 ? -16.255 -18.639 -14.078 1.00 42.66 107 ASP A C 1
ATOM 823 O O . ASP A 1 107 ? -17.353 -19.154 -13.850 1.00 42.66 107 ASP A O 1
ATOM 827 N N . GLU A 1 108 ? -16.144 -17.385 -14.516 1.00 42.28 108 GLU A N 1
ATOM 828 C CA . GLU A 1 108 ? -17.243 -16.724 -15.203 1.00 42.28 108 GLU A CA 1
ATOM 829 C C . GLU A 1 108 ? -17.408 -17.474 -16.525 1.00 42.28 108 GLU A C 1
ATOM 831 O O . GLU A 1 108 ? -16.699 -17.235 -17.503 1.00 42.28 108 GLU A O 1
ATOM 836 N N . GLU A 1 109 ? -18.296 -18.469 -16.473 1.00 40.94 109 GLU A N 1
ATOM 837 C CA . GLU A 1 109 ? -18.868 -19.160 -17.614 1.00 40.94 109 GLU A CA 1
ATOM 838 C C . GLU A 1 109 ? -19.249 -18.136 -18.687 1.00 40.94 109 GLU A C 1
ATOM 840 O O . GLU A 1 109 ? -20.053 -17.230 -18.470 1.00 40.94 109 GLU A O 1
ATOM 845 N N . GLU A 1 110 ? -18.593 -18.308 -19.831 1.00 43.47 110 GLU A N 1
ATOM 846 C CA . GLU A 1 110 ? -19.088 -18.118 -21.189 1.00 43.47 110 GLU A CA 1
ATOM 847 C C . GLU A 1 110 ? -20.515 -17.541 -21.287 1.00 43.47 110 GLU A C 1
ATOM 849 O O . GLU A 1 110 ? -21.504 -18.269 -21.221 1.00 43.47 110 GLU A O 1
ATOM 854 N N . GLU A 1 111 ? -20.626 -16.238 -21.568 1.00 42.72 111 GLU A N 1
ATOM 855 C CA . GLU A 1 111 ? -21.744 -15.767 -22.384 1.00 42.72 111 GLU A CA 1
ATOM 856 C C . GLU A 1 111 ? -21.369 -15.938 -23.860 1.00 42.72 111 GLU A C 1
ATOM 858 O O . GLU A 1 111 ? -20.408 -15.364 -24.377 1.00 42.72 111 GLU A O 1
ATOM 863 N N . GLU A 1 112 ? -22.139 -16.819 -24.492 1.00 46.03 112 GLU A N 1
ATOM 864 C CA . GLU A 1 112 ? -22.132 -17.200 -25.894 1.00 46.03 112 GLU A CA 1
ATOM 865 C C . GLU A 1 112 ? -22.207 -15.987 -26.840 1.00 46.03 112 GLU A C 1
ATOM 867 O O . GLU A 1 112 ? -23.162 -15.215 -26.788 1.00 46.03 112 GLU A O 1
ATOM 872 N N . GLU A 1 113 ? -21.304 -15.913 -27.823 1.00 38.75 113 GLU A N 1
ATOM 873 C CA . GLU A 1 113 ? -21.644 -15.359 -29.138 1.00 38.75 113 GLU A CA 1
ATOM 874 C C . GLU A 1 113 ? -21.186 -16.305 -30.264 1.00 38.75 113 GLU A C 1
ATOM 876 O O . GLU A 1 113 ? -20.007 -16.481 -30.564 1.00 38.75 113 GLU A O 1
ATOM 881 N N . GLU A 1 114 ? -22.198 -16.955 -30.839 1.00 34.53 114 GLU A N 1
ATOM 882 C CA . GLU A 1 114 ? -22.400 -17.306 -32.248 1.00 34.53 114 GLU A CA 1
ATOM 883 C C . GLU A 1 114 ? -21.222 -17.781 -33.133 1.00 34.53 114 GLU A C 1
ATOM 885 O O . GLU A 1 114 ? -20.436 -17.024 -33.692 1.00 34.53 114 GLU A O 1
ATOM 890 N N . TYR A 1 115 ? -21.272 -19.088 -33.423 1.00 35.22 115 TYR A N 1
ATOM 891 C CA . TYR A 1 115 ? -21.175 -19.710 -34.754 1.00 35.22 115 TYR A CA 1
ATOM 892 C C . TYR A 1 115 ? -20.181 -19.147 -35.793 1.00 35.22 115 TYR A C 1
ATOM 894 O O . TYR A 1 115 ? -20.483 -18.232 -36.552 1.00 35.22 115 TYR A O 1
ATOM 902 N N . THR A 1 116 ? -19.140 -19.937 -36.079 1.00 35.53 116 THR A N 1
ATOM 903 C CA . THR A 1 116 ? -18.788 -20.306 -37.469 1.00 35.53 116 THR A CA 1
ATOM 904 C C . THR A 1 116 ? -18.194 -21.721 -37.519 1.00 35.53 116 THR A C 1
ATOM 906 O O . THR A 1 116 ? -17.188 -21.987 -36.864 1.00 35.53 116 THR A O 1
ATOM 909 N N . PRO A 1 117 ? -18.753 -22.662 -38.306 1.00 46.50 117 PRO A N 1
ATOM 910 C CA . PRO A 1 117 ? -18.116 -23.947 -38.541 1.00 46.50 117 PRO A CA 1
ATOM 911 C C . PRO A 1 117 ? -17.381 -23.915 -39.882 1.00 46.50 117 PRO A C 1
ATOM 913 O O . PRO A 1 117 ? -18.027 -23.856 -40.926 1.00 46.50 117 PRO A O 1
ATOM 916 N N . GLN A 1 118 ? -16.050 -24.049 -39.895 1.00 37.59 118 GLN A N 1
ATOM 917 C CA . GLN A 1 118 ? -15.384 -24.613 -41.073 1.00 37.59 118 GLN A CA 1
ATOM 918 C C . GLN A 1 118 ? -14.033 -25.290 -40.783 1.00 37.59 118 GLN A C 1
ATOM 920 O O . GLN A 1 118 ? -13.018 -24.667 -40.511 1.00 37.59 118 GLN A O 1
ATOM 925 N N . ALA A 1 119 ? -14.082 -26.615 -40.955 1.00 33.56 119 ALA A N 1
ATOM 926 C CA . ALA A 1 119 ? -13.107 -27.460 -41.644 1.00 33.56 119 ALA A CA 1
ATOM 927 C C . ALA A 1 119 ? -11.683 -27.646 -41.067 1.00 33.56 119 ALA A C 1
ATOM 929 O O . ALA A 1 119 ? -10.731 -26.960 -41.413 1.00 33.56 119 ALA A O 1
ATOM 930 N N . ARG A 1 120 ? -11.544 -28.762 -40.334 1.00 39.19 120 ARG A N 1
ATOM 931 C CA . ARG A 1 120 ? -10.580 -29.867 -40.558 1.00 39.19 120 ARG A CA 1
ATOM 932 C C . ARG A 1 120 ? -9.320 -29.566 -41.395 1.00 39.19 120 ARG A C 1
ATOM 934 O O . ARG A 1 120 ? -9.427 -29.524 -42.614 1.00 39.19 120 ARG A O 1
ATOM 941 N N . MET A 1 121 ? -8.146 -29.714 -40.770 1.00 33.88 121 MET A N 1
ATOM 942 C CA . MET A 1 121 ? -7.018 -30.575 -41.204 1.00 33.88 121 MET A CA 1
ATOM 943 C C . MET A 1 1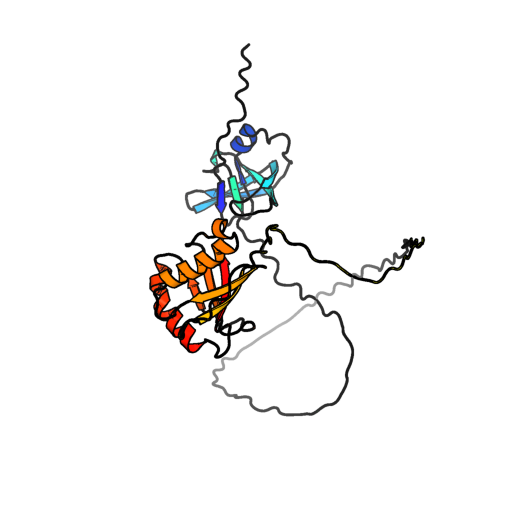21 ? -6.204 -30.956 -39.945 1.00 33.88 121 MET A C 1
ATOM 945 O O . MET A 1 121 ? -5.745 -30.092 -39.220 1.00 33.88 121 MET A O 1
ATOM 949 N N . SER A 1 122 ? -6.274 -32.198 -39.458 1.00 35.00 122 SER A N 1
ATOM 950 C CA . SER A 1 122 ? -5.344 -33.308 -39.739 1.00 35.00 122 SER A CA 1
ATOM 951 C C . SER A 1 122 ? -3.870 -33.092 -39.334 1.00 35.00 122 SER A C 1
ATOM 953 O O . SER A 1 122 ? -3.110 -32.501 -40.086 1.00 35.00 122 SER A O 1
ATOM 955 N N . ARG A 1 123 ? -3.470 -33.833 -38.281 1.00 34.22 123 ARG A N 1
ATOM 956 C CA . ARG A 1 123 ? -2.417 -34.881 -38.314 1.00 34.22 123 ARG A CA 1
ATOM 957 C C . ARG A 1 123 ? -0.960 -34.494 -37.962 1.00 34.22 123 ARG A C 1
ATOM 959 O O . ARG A 1 123 ? -0.288 -33.809 -38.718 1.00 34.22 123 ARG A O 1
ATOM 966 N N . GLY A 1 124 ? -0.462 -35.144 -36.896 1.00 31.67 124 GLY A N 1
ATOM 967 C CA . GLY A 1 124 ? 0.955 -35.341 -36.513 1.00 31.67 124 GLY A CA 1
ATOM 968 C C . GLY A 1 124 ? 1.207 -34.861 -35.076 1.00 31.67 124 GLY A C 1
ATOM 969 O O . GLY A 1 124 ? 1.174 -33.664 -34.851 1.00 31.67 124 GLY A O 1
ATOM 970 N N . SER A 1 125 ? 1.314 -35.665 -34.009 1.00 38.91 125 SER A N 1
ATOM 971 C CA . SER A 1 125 ? 1.943 -36.981 -33.760 1.00 38.91 125 SER A CA 1
ATOM 972 C C . SER A 1 125 ? 3.448 -37.021 -34.053 1.00 38.91 125 SER A C 1
ATOM 974 O O . SER A 1 125 ? 3.867 -36.499 -35.078 1.00 38.91 125 SER A O 1
ATOM 976 N N . PHE A 1 126 ? 4.192 -37.702 -33.163 1.00 35.72 126 PHE A N 1
ATOM 977 C CA . PHE A 1 126 ? 5.660 -37.835 -32.999 1.00 35.72 126 PHE A CA 1
ATOM 978 C C . PHE A 1 126 ? 6.302 -36.665 -32.208 1.00 35.72 126 PHE A C 1
ATOM 980 O O . PHE A 1 126 ? 6.172 -35.520 -32.600 1.00 35.72 126 PHE A O 1
ATOM 987 N N . HIS A 1 127 ? 6.972 -36.828 -31.057 1.00 38.03 127 HIS A N 1
ATOM 988 C CA . HIS A 1 127 ? 7.777 -37.942 -30.553 1.00 38.03 127 HIS A CA 1
ATOM 989 C C . HIS A 1 127 ? 7.694 -38.116 -29.026 1.00 38.03 127 HIS A C 1
ATOM 991 O O . HIS A 1 127 ? 7.997 -37.208 -28.257 1.00 38.03 127 HIS A O 1
ATOM 997 N N . ALA A 1 128 ? 7.409 -39.353 -28.619 1.00 35.50 128 ALA A N 1
ATOM 998 C CA . ALA A 1 128 ? 7.793 -39.916 -27.333 1.00 35.50 128 ALA A CA 1
ATOM 999 C C . ALA A 1 128 ? 9.307 -40.209 -27.299 1.00 35.50 128 ALA A C 1
ATOM 1001 O O . ALA A 1 128 ? 9.873 -40.674 -28.294 1.00 35.50 128 ALA A O 1
ATOM 1002 N N . ARG A 1 129 ? 9.943 -40.014 -26.138 1.00 42.09 129 ARG A N 1
ATOM 1003 C CA . ARG A 1 129 ? 11.199 -40.680 -25.760 1.00 42.09 129 ARG A CA 1
ATOM 1004 C C . ARG A 1 129 ? 10.944 -41.564 -24.535 1.00 42.09 129 ARG A C 1
ATOM 1006 O O . ARG A 1 129 ? 10.913 -41.084 -23.410 1.00 42.09 129 ARG A O 1
ATOM 1013 N N . ASN A 1 130 ? 10.777 -42.856 -24.806 1.00 35.38 130 ASN A N 1
ATOM 1014 C CA . ASN A 1 130 ? 11.143 -43.969 -23.920 1.00 35.38 130 ASN A CA 1
ATOM 1015 C C . ASN A 1 130 ? 12.699 -44.100 -23.939 1.00 35.38 130 ASN A C 1
ATOM 1017 O O . ASN A 1 130 ? 13.327 -43.501 -24.811 1.00 35.38 130 ASN A O 1
ATOM 1021 N N . PHE A 1 131 ? 13.454 -44.814 -23.096 1.00 38.97 131 PHE A N 1
ATOM 1022 C CA . PHE A 1 131 ? 13.287 -46.039 -22.298 1.00 38.97 131 PHE A CA 1
ATOM 1023 C C . PHE A 1 131 ? 14.306 -45.990 -21.127 1.00 38.97 131 PHE A C 1
ATOM 1025 O O . PHE A 1 131 ? 15.430 -45.533 -21.314 1.00 38.97 131 PHE A O 1
ATOM 1032 N N . SER A 1 132 ? 13.881 -46.296 -19.897 1.00 36.38 132 SER A N 1
ATOM 1033 C CA . SER A 1 132 ? 14.151 -47.531 -19.123 1.00 36.38 132 SER A CA 1
ATOM 1034 C C . SER A 1 132 ? 15.551 -47.709 -18.527 1.00 36.38 132 SER A C 1
ATOM 1036 O O . SER A 1 132 ? 16.529 -47.901 -19.241 1.00 36.38 132 SER A O 1
ATOM 1038 N N . ASN A 1 133 ? 15.595 -47.865 -17.200 1.00 32.66 133 ASN A N 1
ATOM 1039 C CA . ASN A 1 133 ? 16.380 -48.942 -16.610 1.00 32.66 133 ASN A CA 1
ATOM 1040 C C . ASN A 1 133 ? 15.658 -49.543 -15.396 1.00 32.66 133 ASN A C 1
ATOM 1042 O O . ASN A 1 133 ? 14.975 -48.850 -14.647 1.00 32.66 133 ASN A O 1
ATOM 1046 N N . ILE A 1 134 ? 15.771 -50.859 -15.298 1.00 41.31 134 ILE A N 1
ATOM 1047 C CA . ILE A 1 134 ? 14.917 -51.798 -14.578 1.00 41.31 134 ILE A CA 1
ATOM 1048 C C . ILE A 1 134 ? 15.629 -52.201 -13.282 1.00 41.31 134 ILE A C 1
ATOM 1050 O O . ILE A 1 134 ? 16.828 -52.482 -13.314 1.00 41.31 134 ILE A O 1
ATOM 1054 N N . LYS A 1 135 ? 14.899 -52.333 -12.168 1.00 47.72 135 LYS A N 1
ATOM 1055 C CA . LYS A 1 135 ? 15.136 -53.460 -11.256 1.00 47.72 135 LYS A CA 1
ATOM 1056 C C . LYS A 1 135 ? 13.867 -53.871 -10.510 1.00 47.72 135 LYS A C 1
ATOM 1058 O O . LYS A 1 135 ? 13.371 -53.189 -9.623 1.00 47.72 135 LYS A O 1
ATOM 1063 N N . GLU A 1 136 ? 13.397 -55.006 -10.985 1.00 42.69 136 GLU A N 1
ATOM 1064 C CA . GLU A 1 136 ? 12.407 -55.965 -10.523 1.00 42.69 136 GLU A CA 1
ATOM 1065 C C . GLU A 1 136 ? 12.745 -56.527 -9.131 1.00 42.69 136 GLU A C 1
ATOM 1067 O O . GLU A 1 136 ? 13.884 -56.929 -8.886 1.00 42.69 136 GLU A O 1
ATOM 1072 N N . VAL A 1 137 ? 11.751 -56.567 -8.239 1.00 51.03 137 VAL A N 1
ATOM 1073 C CA . VAL A 1 137 ? 11.643 -57.549 -7.150 1.00 51.03 137 VAL A CA 1
ATOM 1074 C C . VAL A 1 137 ? 10.170 -57.941 -7.070 1.00 51.03 137 VAL A C 1
ATOM 1076 O O . VAL A 1 137 ? 9.300 -57.078 -6.966 1.00 51.03 137 VAL A O 1
ATOM 1079 N N . ASP A 1 138 ? 9.943 -59.240 -7.203 1.00 44.09 138 ASP A N 1
ATOM 1080 C CA . ASP A 1 138 ? 8.655 -59.916 -7.309 1.00 44.09 138 ASP A CA 1
ATOM 1081 C C . ASP A 1 138 ? 8.043 -60.261 -5.935 1.00 44.09 138 ASP A C 1
ATOM 1083 O O . ASP A 1 138 ? 8.721 -60.193 -4.905 1.00 44.09 138 ASP A O 1
ATOM 1087 N N . ASP A 1 139 ? 6.807 -60.771 -6.007 1.00 43.53 139 ASP A N 1
ATOM 1088 C CA . ASP A 1 139 ? 6.096 -61.639 -5.047 1.00 43.53 139 ASP A CA 1
ATOM 1089 C C . ASP A 1 139 ? 5.113 -60.988 -4.024 1.00 43.53 139 ASP A C 1
ATOM 1091 O O . ASP A 1 139 ? 5.247 -59.825 -3.644 1.00 43.53 139 ASP A O 1
ATOM 1095 N N . PRO A 1 140 ? 4.063 -61.709 -3.561 1.00 53.19 140 PRO A N 1
ATOM 1096 C CA . PRO A 1 140 ? 2.788 -61.867 -4.271 1.00 53.19 140 PRO A CA 1
ATOM 1097 C C . PRO A 1 140 ? 1.548 -61.492 -3.412 1.00 53.19 140 PRO A C 1
ATOM 1099 O O . PRO A 1 140 ? 1.586 -61.432 -2.186 1.00 53.19 140 PRO A O 1
ATOM 1102 N N . SER A 1 141 ? 0.395 -61.292 -4.062 1.00 45.59 141 SER A N 1
ATOM 1103 C CA . SER A 1 141 ? -0.966 -61.225 -3.461 1.00 45.59 141 SER A CA 1
ATOM 1104 C C . SER A 1 141 ? -1.810 -62.437 -3.931 1.00 45.59 141 SER A C 1
ATOM 1106 O O . SER A 1 141 ? -1.330 -63.111 -4.845 1.00 45.59 141 SER A O 1
ATOM 1108 N N . PRO A 1 142 ? -3.069 -62.722 -3.485 1.00 63.38 142 PRO A N 1
ATOM 1109 C CA . PRO A 1 142 ? -3.979 -62.082 -2.504 1.00 63.38 142 PRO A CA 1
ATOM 1110 C C . PRO A 1 142 ? -4.685 -63.117 -1.554 1.00 63.38 142 PRO A C 1
ATOM 1112 O O . PRO A 1 142 ? -4.251 -64.268 -1.479 1.00 63.38 142 PRO A O 1
ATOM 1115 N N . PRO A 1 143 ? -5.777 -62.765 -0.826 1.00 66.69 143 PRO A N 1
ATOM 1116 C CA . PRO A 1 143 ? -7.126 -62.968 -1.399 1.00 66.69 143 PRO A CA 1
ATOM 1117 C C . PRO A 1 143 ? -8.161 -61.841 -1.102 1.00 66.69 143 PRO A C 1
ATOM 1119 O O . PRO A 1 143 ? -7.912 -60.996 -0.243 1.00 66.69 143 PRO A O 1
ATOM 1122 N N . PRO A 1 144 ? -9.323 -61.814 -1.804 1.00 59.53 144 PRO A N 1
ATOM 1123 C CA . PRO A 1 144 ? -10.289 -60.706 -1.776 1.00 59.53 144 PRO A CA 1
ATOM 1124 C C . PRO A 1 144 ? -11.619 -60.989 -1.031 1.00 59.53 144 PRO A C 1
ATOM 1126 O O . PRO A 1 144 ? -11.903 -62.124 -0.652 1.00 59.53 144 PRO A O 1
ATOM 1129 N N . SER A 1 145 ? -12.442 -59.921 -0.968 1.00 44.44 145 SER A N 1
ATOM 1130 C CA . SER A 1 145 ? -13.913 -59.824 -0.752 1.00 44.44 145 SER A CA 1
ATOM 1131 C C . SER A 1 145 ? -14.379 -59.318 0.634 1.00 44.44 145 SER A C 1
ATOM 1133 O O . SER A 1 145 ? -13.646 -59.501 1.601 1.00 44.44 145 SER A O 1
ATOM 1135 N N . PRO A 1 146 ? -15.598 -58.727 0.789 1.00 55.06 146 PRO A N 1
ATOM 1136 C CA . PRO A 1 146 ? -16.676 -58.533 -0.192 1.00 55.06 146 PRO A CA 1
ATOM 1137 C C . PRO A 1 146 ? -17.274 -57.109 -0.305 1.00 55.06 146 PRO A C 1
ATOM 1139 O O . PRO A 1 146 ? -17.211 -56.260 0.579 1.00 55.06 146 PRO A O 1
ATOM 1142 N N . THR A 1 147 ? -17.943 -56.941 -1.442 1.00 46.81 147 THR A N 1
ATOM 1143 C CA . THR A 1 147 ? -18.891 -55.914 -1.875 1.00 46.81 147 THR A CA 1
ATOM 1144 C C . THR A 1 147 ? -20.017 -55.647 -0.868 1.00 46.81 147 THR A C 1
ATOM 1146 O O . THR A 1 147 ? -20.741 -56.568 -0.493 1.00 46.81 147 THR A O 1
ATOM 1149 N N . LEU A 1 148 ? -20.244 -54.375 -0.522 1.00 49.25 148 LEU A N 1
ATOM 1150 C CA . LEU A 1 148 ? -21.490 -53.913 0.095 1.00 49.25 148 LEU A CA 1
ATOM 1151 C C . LEU A 1 148 ? -22.284 -53.062 -0.902 1.00 49.25 148 LEU A C 1
ATOM 1153 O O . LEU A 1 148 ? -21.911 -51.947 -1.252 1.00 49.25 148 LEU A O 1
ATOM 1157 N N . HIS A 1 149 ? -23.391 -53.648 -1.351 1.00 42.94 149 HIS A N 1
ATOM 1158 C CA . HIS A 1 149 ? -24.554 -52.987 -1.934 1.00 42.94 149 HIS A CA 1
ATOM 1159 C C . HIS A 1 149 ? -25.219 -52.085 -0.886 1.00 42.94 149 HIS A C 1
ATOM 1161 O O . HIS A 1 149 ? -25.456 -52.560 0.218 1.00 42.94 149 HIS A O 1
ATOM 1167 N N . MET A 1 150 ? -25.617 -50.861 -1.243 1.00 46.91 150 MET A N 1
ATOM 1168 C CA . MET A 1 150 ? -26.781 -50.155 -0.672 1.00 46.91 150 MET A CA 1
ATOM 1169 C C . MET A 1 150 ? -27.130 -48.936 -1.556 1.00 46.91 150 MET A C 1
ATOM 1171 O O . MET A 1 150 ? -26.309 -48.537 -2.381 1.00 46.91 150 MET A O 1
ATOM 1175 N N . PRO A 1 151 ? -28.368 -48.415 -1.505 1.00 56.47 151 PRO A N 1
ATOM 1176 C CA . PRO A 1 151 ? -29.154 -48.158 -2.699 1.00 56.47 151 PRO A CA 1
ATOM 1177 C C . PRO A 1 151 ? -29.369 -46.669 -2.980 1.00 56.47 151 PRO A C 1
ATOM 1179 O O . PRO A 1 151 ? -29.216 -45.804 -2.121 1.00 56.47 151 PRO A O 1
ATOM 1182 N N . TYR A 1 152 ? -29.799 -46.432 -4.218 1.00 43.50 152 TYR A N 1
ATOM 1183 C CA . TYR A 1 152 ? -30.493 -45.256 -4.728 1.00 43.50 152 TYR A CA 1
ATOM 1184 C C . TYR A 1 152 ? -31.261 -44.454 -3.668 1.00 43.50 152 TYR A C 1
ATOM 1186 O O . TYR A 1 152 ? -32.216 -44.953 -3.072 1.00 43.50 152 TYR A O 1
ATOM 1194 N N . TYR A 1 153 ? -30.914 -43.173 -3.544 1.00 46.19 153 TYR A N 1
ATOM 1195 C CA . TYR A 1 153 ? -31.821 -42.141 -3.056 1.00 46.19 153 TYR A CA 1
ATOM 1196 C C . TYR A 1 153 ? -31.852 -40.994 -4.066 1.00 46.19 153 TYR A C 1
ATOM 1198 O O . TYR A 1 153 ? -30.875 -40.276 -4.260 1.00 46.19 153 TYR A O 1
ATOM 1206 N N . GLN A 1 154 ? -32.999 -40.874 -4.726 1.00 53.53 154 GLN A N 1
ATOM 1207 C CA . GLN A 1 154 ? -33.376 -39.804 -5.638 1.00 53.53 154 GLN A CA 1
ATOM 1208 C C . GLN A 1 154 ? -34.319 -38.858 -4.876 1.00 53.53 154 GLN A C 1
ATOM 1210 O O . GLN A 1 154 ? -35.335 -39.333 -4.362 1.00 53.53 154 GLN A O 1
ATOM 1215 N N . PRO A 1 155 ? -34.039 -37.548 -4.780 1.00 61.44 155 PRO A N 1
ATOM 1216 C CA . PRO A 1 155 ? -35.030 -36.573 -4.342 1.00 61.44 155 PRO A CA 1
ATOM 1217 C C . PRO A 1 155 ? -35.838 -36.031 -5.538 1.00 61.44 155 PRO A C 1
ATOM 1219 O O . PRO A 1 155 ? -35.297 -35.902 -6.639 1.00 61.44 155 PRO A O 1
ATOM 1222 N N . PRO A 1 156 ? -37.131 -35.715 -5.348 1.00 61.09 156 PRO A N 1
ATOM 1223 C CA . PRO A 1 156 ? -38.039 -35.360 -6.429 1.00 61.09 156 PRO A CA 1
ATOM 1224 C C . PRO A 1 156 ? -37.932 -33.892 -6.859 1.00 61.09 156 PRO A C 1
ATOM 1226 O O . PRO A 1 156 ? -37.727 -32.985 -6.054 1.00 61.09 156 PRO A O 1
ATOM 1229 N N . HIS A 1 157 ? -38.181 -33.690 -8.152 1.00 43.16 157 HIS A N 1
ATOM 1230 C CA . HIS A 1 157 ? -38.500 -32.418 -8.787 1.00 43.16 157 HIS A CA 1
ATOM 1231 C C . HIS A 1 157 ? -39.682 -31.722 -8.097 1.00 43.16 157 HIS A C 1
ATOM 1233 O O . HIS A 1 157 ? -40.747 -32.320 -7.933 1.00 43.16 157 HIS A O 1
ATOM 1239 N N . ILE A 1 158 ? -39.534 -30.431 -7.797 1.00 49.12 158 ILE A N 1
ATOM 1240 C CA . ILE A 1 158 ? -40.663 -29.526 -7.563 1.00 49.12 158 ILE A CA 1
ATOM 1241 C C . ILE A 1 158 ? -40.571 -28.388 -8.578 1.00 49.12 158 ILE A C 1
ATOM 1243 O O . ILE A 1 158 ? -39.723 -27.506 -8.490 1.00 49.12 158 ILE A O 1
ATOM 1247 N N . ASN A 1 159 ? -41.482 -28.447 -9.548 1.00 43.50 159 ASN A N 1
ATOM 1248 C CA . ASN A 1 159 ? -41.883 -27.344 -10.408 1.00 43.50 159 ASN A CA 1
ATOM 1249 C C . ASN A 1 159 ? -42.587 -26.277 -9.564 1.00 43.50 159 ASN A C 1
ATOM 1251 O O . ASN A 1 159 ? -43.634 -26.594 -9.004 1.00 43.50 159 ASN A O 1
ATOM 1255 N N . GLN A 1 160 ? -42.100 -25.031 -9.546 1.00 38.47 160 GLN A N 1
ATOM 1256 C CA . GLN A 1 160 ? -42.946 -23.848 -9.330 1.00 38.47 160 GLN A CA 1
ATOM 1257 C C . GLN A 1 160 ? -42.429 -22.648 -10.144 1.00 38.47 160 GLN A C 1
ATOM 1259 O O . GLN A 1 160 ? -41.486 -21.962 -9.772 1.00 38.47 160 GLN A O 1
ATOM 1264 N N . VAL A 1 161 ? -43.105 -22.416 -11.264 1.00 42.62 161 VAL A N 1
ATOM 1265 C CA . VAL A 1 161 ? -43.328 -21.128 -11.949 1.00 42.62 161 VAL A CA 1
ATOM 1266 C C . VAL A 1 161 ? -44.817 -20.837 -11.631 1.00 42.62 161 VAL A C 1
ATOM 1268 O O . VAL A 1 161 ? -45.567 -21.823 -11.613 1.00 42.62 161 VAL A O 1
ATOM 1271 N N . PRO A 1 162 ? -45.306 -19.602 -11.337 1.00 51.66 162 PRO A N 1
ATOM 1272 C CA . PRO A 1 162 ? -45.250 -18.521 -12.322 1.00 51.66 162 PRO A CA 1
ATOM 1273 C C . PRO A 1 162 ? -45.276 -17.048 -11.853 1.00 51.66 162 PRO A C 1
ATOM 1275 O O . PRO A 1 162 ? -45.632 -16.701 -10.731 1.00 51.66 162 PRO A O 1
ATOM 1278 N N . ASP A 1 163 ? -44.929 -16.212 -12.836 1.00 38.97 163 ASP A N 1
ATOM 1279 C CA . ASP A 1 163 ? -45.431 -14.870 -13.160 1.00 38.97 163 ASP A CA 1
ATOM 1280 C C . ASP A 1 163 ? -45.576 -13.797 -12.074 1.00 38.97 163 ASP A C 1
ATOM 1282 O O . ASP A 1 163 ? -46.479 -13.820 -11.235 1.00 38.97 163 ASP A O 1
ATOM 1286 N N . ARG A 1 164 ? -44.837 -12.693 -12.268 1.00 42.50 164 ARG A N 1
ATOM 1287 C CA . ARG A 1 164 ? -45.364 -11.363 -11.935 1.00 42.50 164 ARG A CA 1
ATOM 1288 C C . ARG A 1 164 ? -44.782 -10.245 -12.807 1.00 42.50 164 ARG A C 1
ATOM 1290 O O . ARG A 1 164 ? -43.788 -9.614 -12.475 1.00 42.50 164 ARG A O 1
ATOM 1297 N N . THR A 1 165 ? -45.476 -10.006 -13.920 1.00 45.59 165 THR A N 1
ATOM 1298 C CA . THR A 1 165 ? -45.816 -8.693 -14.508 1.00 45.59 165 THR A CA 1
ATOM 1299 C C . THR A 1 165 ? -44.779 -7.564 -14.421 1.00 45.59 165 THR A C 1
ATOM 1301 O O . THR A 1 165 ? -44.709 -6.834 -13.431 1.00 45.59 165 THR A O 1
ATOM 1304 N N . ARG A 1 166 ? -44.104 -7.307 -15.549 1.00 41.34 166 ARG A N 1
ATOM 1305 C CA . ARG A 1 166 ? -43.503 -6.008 -15.887 1.00 41.34 166 ARG A CA 1
ATOM 1306 C C . ARG A 1 166 ? -44.605 -5.104 -16.454 1.00 41.34 166 ARG A C 1
ATOM 1308 O O . ARG A 1 166 ? -45.143 -5.386 -17.520 1.00 41.34 166 ARG A O 1
ATOM 1315 N N . ALA A 1 167 ? -44.961 -4.046 -15.730 1.00 43.62 167 ALA A N 1
ATOM 1316 C CA . ALA A 1 167 ? -45.863 -3.011 -16.221 1.00 43.62 167 ALA A CA 1
ATOM 1317 C C . ALA A 1 167 ? -45.049 -1.860 -16.820 1.00 43.62 167 ALA A C 1
ATOM 1319 O O . ALA A 1 167 ? -44.243 -1.224 -16.141 1.00 43.62 167 ALA A O 1
ATOM 1320 N N . SER A 1 168 ? -45.293 -1.614 -18.101 1.00 44.72 168 SER A N 1
ATOM 1321 C CA . SER A 1 168 ? -44.859 -0.456 -18.868 1.00 44.72 168 SER A CA 1
ATOM 1322 C C . SER A 1 168 ? -45.453 0.833 -18.304 1.00 44.72 168 SER A C 1
ATOM 1324 O O . SER A 1 168 ? -46.633 0.870 -17.952 1.00 44.72 168 SER A O 1
ATOM 1326 N N . ARG A 1 169 ? -44.686 1.926 -18.322 1.00 48.84 169 ARG A N 1
ATOM 1327 C CA . ARG A 1 169 ? -45.268 3.265 -18.473 1.00 48.84 169 ARG A CA 1
ATOM 1328 C C . ARG A 1 169 ? -44.326 4.195 -19.220 1.00 48.84 169 ARG A C 1
ATOM 1330 O O . ARG A 1 169 ? -43.494 4.902 -18.667 1.00 48.84 169 ARG A O 1
ATOM 1337 N N . GLU A 1 170 ? -44.524 4.134 -20.520 1.00 39.56 170 GLU A N 1
ATOM 1338 C CA . GLU A 1 170 ? -44.308 5.182 -21.495 1.00 39.56 170 GLU A CA 1
ATOM 1339 C C . GLU A 1 170 ? -45.292 6.333 -21.218 1.00 39.56 170 GLU A C 1
ATOM 1341 O O . GLU A 1 170 ? -46.483 6.099 -21.008 1.00 39.56 170 GLU A O 1
ATOM 1346 N N . THR A 1 171 ? -44.815 7.580 -21.203 1.00 47.84 171 THR A N 1
ATOM 1347 C CA . THR A 1 171 ? -45.682 8.732 -21.493 1.00 47.84 171 THR A CA 1
ATOM 1348 C C . THR A 1 171 ? -44.886 9.788 -22.247 1.00 47.84 171 THR A C 1
ATOM 1350 O O . THR A 1 171 ? -44.001 10.442 -21.702 1.00 47.84 171 THR A O 1
ATOM 1353 N N . HIS A 1 172 ? -45.220 9.909 -23.528 1.00 42.59 172 HIS A N 1
ATOM 1354 C CA . HIS A 1 172 ? -44.874 11.003 -24.420 1.00 42.59 172 HIS A CA 1
ATOM 1355 C C . HIS A 1 172 ? -45.816 12.208 -24.230 1.00 42.59 172 HIS A C 1
ATOM 1357 O O . HIS A 1 172 ? -46.909 12.082 -23.679 1.00 42.59 172 HIS A O 1
ATOM 1363 N N . HIS A 1 173 ? -45.399 13.318 -24.854 1.00 37.69 173 HIS A N 1
ATOM 1364 C CA . HIS A 1 173 ? -46.101 14.581 -25.143 1.00 37.69 173 HIS A CA 1
ATOM 1365 C C . HIS A 1 173 ? -45.896 15.679 -24.090 1.00 37.69 173 HIS A C 1
ATOM 1367 O O . HIS A 1 173 ? -46.082 15.468 -22.904 1.00 37.69 173 HIS A O 1
ATOM 1373 N N . ARG A 1 174 ? -45.516 16.906 -24.470 1.00 45.69 174 ARG A N 1
ATOM 1374 C CA . ARG A 1 174 ? -46.096 17.745 -25.539 1.00 45.69 174 ARG A CA 1
ATOM 1375 C C . ARG A 1 174 ? -45.150 18.949 -25.783 1.00 45.69 174 ARG A C 1
ATOM 1377 O O . ARG A 1 174 ? -44.645 19.487 -24.807 1.00 45.69 174 ARG A O 1
ATOM 1384 N N . ARG A 1 175 ? -44.715 19.224 -27.031 1.00 45.94 175 ARG A N 1
ATOM 1385 C CA . ARG A 1 175 ? -45.112 20.375 -27.906 1.00 45.94 175 ARG A CA 1
ATOM 1386 C C . ARG A 1 175 ? -45.248 21.715 -27.143 1.00 45.94 175 ARG A C 1
ATOM 1388 O O . ARG A 1 175 ? -45.930 21.742 -26.133 1.00 45.94 175 ARG A O 1
ATOM 1395 N N . GLU A 1 176 ? -44.747 22.869 -27.587 1.00 42.56 176 GLU A N 1
ATOM 1396 C CA . GLU A 1 176 ? -44.438 23.351 -28.940 1.00 42.56 176 GLU A CA 1
ATOM 1397 C C . GLU A 1 176 ? -43.795 24.757 -28.874 1.00 42.56 176 GLU A C 1
ATOM 1399 O O . GLU A 1 176 ? -44.064 25.492 -27.932 1.00 42.56 176 GLU A O 1
ATOM 1404 N N . GLN A 1 177 ? -43.042 25.097 -29.933 1.00 42.69 177 GLN A N 1
ATOM 1405 C CA . GLN A 1 177 ? -42.959 26.399 -30.636 1.00 42.69 177 GLN A CA 1
ATOM 1406 C C . GLN A 1 177 ? -42.556 27.681 -29.879 1.00 42.69 177 GLN A C 1
ATOM 1408 O O . GLN A 1 177 ? -43.253 28.156 -28.994 1.00 42.69 177 GLN A O 1
ATOM 1413 N N . ALA A 1 178 ? -41.552 28.396 -30.400 1.00 38.47 178 ALA A N 1
ATOM 1414 C CA . ALA A 1 178 ? -41.763 29.282 -31.551 1.00 38.47 178 ALA A CA 1
ATOM 1415 C C . ALA A 1 178 ? -40.432 29.791 -32.134 1.00 38.47 178 ALA A C 1
ATOM 1417 O O . ALA A 1 178 ? -39.489 30.122 -31.417 1.00 38.47 178 ALA A O 1
ATOM 1418 N N . GLU A 1 179 ? -40.400 29.841 -33.460 1.00 43.09 179 GLU A N 1
ATOM 1419 C CA . GLU A 1 179 ? -39.399 30.478 -34.309 1.00 43.09 179 GLU A CA 1
ATOM 1420 C C . GLU A 1 179 ? -39.546 32.008 -34.257 1.00 43.09 179 GLU A C 1
ATOM 1422 O O . GLU A 1 179 ? -40.661 32.519 -34.169 1.00 43.09 179 GLU A O 1
ATOM 1427 N N . SER A 1 180 ? -38.449 32.753 -34.426 1.00 34.47 180 SER A N 1
ATOM 1428 C CA . SER A 1 180 ? -38.510 34.046 -35.118 1.00 34.47 180 SER A CA 1
ATOM 1429 C C . SER A 1 180 ? -37.150 34.448 -35.690 1.00 34.47 180 SER A C 1
ATOM 1431 O O . SER A 1 180 ? -36.138 34.496 -34.995 1.00 34.47 180 SER A O 1
ATOM 1433 N N . SER A 1 181 ? -37.193 34.753 -36.983 1.00 40.69 181 SER A N 1
ATOM 1434 C CA . SER A 1 181 ? -36.168 35.238 -37.907 1.00 40.69 181 SER A CA 1
ATOM 1435 C C . SER A 1 181 ? -35.393 36.491 -37.478 1.00 40.69 181 SER A C 1
ATOM 1437 O O . SER A 1 181 ? -35.914 37.335 -36.753 1.00 40.69 181 SER A O 1
ATOM 1439 N N . GLY A 1 182 ? -34.224 36.707 -38.104 1.00 33.28 182 GLY A N 1
ATOM 1440 C CA . GLY A 1 182 ? -33.684 38.060 -38.313 1.00 33.28 182 GLY A CA 1
ATOM 1441 C C . GLY A 1 182 ? -32.192 38.159 -38.652 1.00 33.28 182 GLY A C 1
ATOM 1442 O O . GLY A 1 182 ? -31.354 38.199 -37.762 1.00 33.28 182 GLY A O 1
ATOM 1443 N N . LEU A 1 183 ? -31.862 38.279 -39.942 1.00 39.06 183 LEU A N 1
ATOM 1444 C CA . LEU A 1 183 ? -30.539 38.645 -40.478 1.00 39.06 183 LEU A CA 1
ATOM 1445 C C . LEU A 1 183 ? -30.348 40.182 -40.520 1.00 39.06 183 LEU A C 1
ATOM 1447 O O . LEU A 1 183 ? -31.178 40.838 -41.143 1.00 39.06 183 LEU A O 1
ATOM 1451 N N . LYS A 1 184 ? -29.241 40.735 -39.977 1.00 31.23 184 LYS A N 1
ATOM 1452 C CA . LYS A 1 184 ? -28.207 41.606 -40.634 1.00 31.23 184 LYS A CA 1
ATOM 1453 C C . LYS A 1 184 ? -27.352 42.443 -39.629 1.00 31.23 184 LYS A C 1
ATOM 1455 O O . LYS A 1 184 ? -27.872 42.825 -38.588 1.00 31.23 184 LYS A O 1
ATOM 1460 N N . PRO A 1 185 ? -26.073 42.773 -39.953 1.00 46.31 185 PRO A N 1
ATOM 1461 C CA . PRO A 1 185 ? -25.093 43.514 -39.118 1.00 46.31 185 PRO A CA 1
ATOM 1462 C C . PRO A 1 185 ? -24.926 44.998 -39.569 1.00 46.31 185 PRO A C 1
ATOM 1464 O O . PRO A 1 185 ? -25.612 45.389 -40.515 1.00 46.31 185 PRO A O 1
ATOM 1467 N N . PRO A 1 186 ? -23.883 45.768 -39.155 1.00 59.34 186 PRO A N 1
ATOM 1468 C CA . PRO A 1 186 ? -23.341 46.166 -37.836 1.00 59.34 186 PRO A CA 1
ATOM 1469 C C . PRO A 1 186 ? -23.481 47.712 -37.606 1.00 59.34 186 PRO A C 1
ATOM 1471 O O . PRO A 1 186 ? -24.057 48.395 -38.453 1.00 59.34 186 PRO A O 1
ATOM 1474 N N . PRO A 1 187 ? -22.940 48.313 -36.516 1.00 46.28 187 PRO A N 1
ATOM 1475 C CA . PRO A 1 187 ? -21.661 49.030 -36.671 1.00 46.28 187 PRO A CA 1
ATOM 1476 C C . PRO A 1 187 ? -20.722 49.001 -35.442 1.00 46.28 187 PRO A C 1
ATOM 1478 O O . PRO A 1 187 ? -21.094 48.662 -34.324 1.00 46.28 187 PRO A O 1
ATOM 1481 N N . ARG A 1 188 ? -19.463 49.366 -35.711 1.00 45.72 188 ARG A N 1
ATOM 1482 C CA . ARG A 1 188 ? -18.322 49.516 -34.791 1.00 45.72 188 ARG A CA 1
ATOM 1483 C C . ARG A 1 188 ? -18.622 50.469 -33.626 1.00 45.72 188 ARG A C 1
ATOM 1485 O O . ARG A 1 188 ? -19.157 51.537 -33.884 1.00 45.72 188 ARG A O 1
ATOM 1492 N N . HIS A 1 189 ? -18.115 50.168 -32.431 1.00 35.88 189 HIS A N 1
ATOM 1493 C CA . HIS A 1 189 ? -17.348 51.110 -31.603 1.00 35.88 189 HIS A CA 1
ATOM 1494 C C . HIS A 1 189 ? -16.584 50.354 -30.502 1.00 35.88 189 HIS A C 1
ATOM 1496 O O . HIS A 1 189 ? -17.022 49.311 -30.026 1.00 35.88 189 HIS A O 1
ATOM 1502 N N . ALA A 1 190 ? -15.386 50.852 -30.207 1.00 41.34 190 ALA A N 1
ATOM 1503 C CA . ALA A 1 190 ? -14.437 50.334 -29.235 1.00 41.34 190 ALA A CA 1
ATOM 1504 C C . ALA A 1 190 ? -14.974 50.408 -27.797 1.00 41.34 190 ALA A C 1
ATOM 1506 O O . ALA A 1 190 ? -15.699 51.341 -27.484 1.00 41.34 190 ALA A O 1
ATOM 1507 N N . GLU A 1 191 ? -14.571 49.466 -26.941 1.00 34.75 191 GLU A N 1
ATOM 1508 C CA . GLU A 1 191 ? -13.767 49.717 -25.731 1.00 34.75 191 GLU A CA 1
ATOM 1509 C C . GLU A 1 191 ? -13.714 48.467 -24.835 1.00 34.75 191 GLU A C 1
ATOM 1511 O O . GLU A 1 191 ? -14.722 47.843 -24.524 1.00 34.75 191 GLU A O 1
ATOM 1516 N N . SER A 1 192 ? -12.481 48.103 -24.478 1.00 47.62 192 SER A N 1
ATOM 1517 C CA . SER A 1 192 ? -12.034 47.454 -23.240 1.00 47.62 192 SER A CA 1
ATOM 1518 C C . SER A 1 192 ? -13.059 46.658 -22.412 1.00 47.62 192 SER A C 1
ATOM 1520 O O . SER A 1 192 ? -13.830 47.210 -21.632 1.00 47.62 192 SER A O 1
ATOM 1522 N N . GLY A 1 193 ? -12.958 45.330 -22.467 1.00 33.31 193 GLY A N 1
ATOM 1523 C CA . GLY A 1 193 ? -13.603 44.420 -21.521 1.00 33.31 193 GLY A CA 1
ATOM 1524 C C . GLY A 1 193 ? -12.863 43.088 -21.511 1.00 33.31 193 GLY A C 1
ATOM 1525 O O . GLY A 1 193 ? -12.705 42.465 -22.556 1.00 33.31 193 GLY A O 1
ATOM 1526 N N . GLY A 1 194 ? -12.329 42.707 -20.350 1.00 41.38 194 GLY A N 1
ATOM 1527 C CA . GLY A 1 194 ? -11.339 41.646 -20.184 1.00 41.38 194 GLY A CA 1
ATOM 1528 C C . GLY A 1 194 ? -11.736 40.307 -20.802 1.00 41.38 194 GLY A C 1
ATOM 1529 O O . GLY A 1 194 ? -12.754 39.712 -20.454 1.00 41.38 194 GLY A O 1
ATOM 1530 N N . SER A 1 195 ? -10.870 39.812 -21.685 1.00 32.34 195 SER A N 1
ATOM 1531 C CA . SER A 1 195 ? -10.903 38.429 -22.138 1.00 32.34 195 SER A CA 1
ATOM 1532 C C . SER A 1 195 ? -10.475 37.540 -20.974 1.00 32.34 195 SER A C 1
ATOM 1534 O O . SER A 1 195 ? -9.306 37.520 -20.589 1.00 32.34 195 SER A O 1
ATOM 1536 N N . ALA A 1 196 ? -11.434 36.813 -20.406 1.00 41.41 196 ALA A N 1
ATOM 1537 C CA . ALA A 1 196 ? -11.172 35.661 -19.564 1.00 41.41 196 ALA A CA 1
ATOM 1538 C C . ALA A 1 196 ? -10.476 34.599 -20.425 1.00 41.41 196 ALA A C 1
ATOM 1540 O O . ALA A 1 196 ? -11.117 33.782 -21.083 1.00 41.41 196 ALA A O 1
ATOM 1541 N N . THR A 1 197 ? -9.146 34.645 -20.460 1.00 35.31 197 THR A N 1
ATOM 1542 C CA . THR A 1 197 ? -8.336 33.550 -20.979 1.00 35.31 197 THR A CA 1
ATOM 1543 C C . THR A 1 197 ? -8.572 32.364 -20.058 1.00 35.31 197 THR A C 1
ATOM 1545 O O . THR A 1 197 ? -8.071 32.316 -18.937 1.00 35.31 197 THR A O 1
ATOM 1548 N N . THR A 1 198 ? -9.387 31.421 -20.517 1.00 32.25 198 THR A N 1
ATOM 1549 C CA . THR A 1 198 ? -9.439 30.070 -19.977 1.00 32.25 198 THR A CA 1
ATOM 1550 C C . THR A 1 198 ? -8.019 29.516 -20.000 1.00 32.25 198 THR A C 1
ATOM 1552 O O . THR A 1 198 ? -7.472 29.217 -21.061 1.00 32.25 198 THR A O 1
ATOM 1555 N N . THR A 1 199 ? -7.396 29.442 -18.828 1.00 35.31 199 THR A N 1
ATOM 1556 C CA . THR A 1 199 ? -6.094 28.815 -18.624 1.00 35.31 199 THR A CA 1
ATOM 1557 C C . THR A 1 199 ? -6.249 27.328 -18.925 1.00 35.31 199 THR A C 1
ATOM 1559 O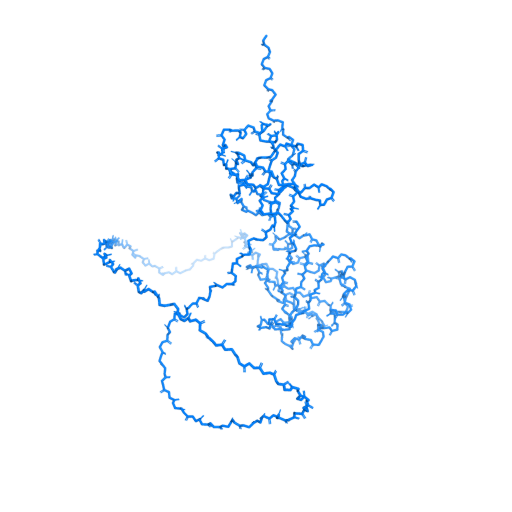 O . THR A 1 199 ? -6.677 26.543 -18.081 1.00 35.31 199 THR A O 1
ATOM 1562 N N . ALA A 1 200 ? -5.953 26.939 -20.162 1.00 35.44 200 ALA A N 1
ATOM 1563 C CA . ALA A 1 200 ? -5.699 25.551 -20.501 1.00 35.44 200 ALA A CA 1
ATOM 1564 C C . ALA A 1 200 ? -4.515 25.067 -19.642 1.00 35.44 200 ALA A C 1
ATOM 1566 O O . ALA A 1 200 ? -3.491 25.757 -19.587 1.00 35.44 200 ALA A O 1
ATOM 1567 N N . PRO A 1 201 ? -4.620 23.930 -18.935 1.00 39.88 201 PRO A N 1
ATOM 1568 C CA . PRO A 1 201 ? -3.501 23.425 -18.167 1.00 39.88 201 PRO A CA 1
ATOM 1569 C C . PRO A 1 201 ? -2.402 22.950 -19.121 1.00 39.88 201 PRO A C 1
ATOM 1571 O O . PRO A 1 201 ? -2.593 22.022 -19.901 1.00 39.88 201 PRO A O 1
ATOM 1574 N N . SER A 1 202 ? -1.284 23.668 -19.024 1.00 34.62 202 SER A N 1
ATOM 1575 C CA . SER A 1 202 ? 0.111 23.315 -19.283 1.00 34.62 202 SER A CA 1
ATOM 1576 C C . SER A 1 202 ? 0.401 22.253 -20.346 1.00 34.62 202 SER A C 1
ATOM 1578 O O . SER A 1 202 ? 0.097 21.069 -20.202 1.00 34.62 202 SER A O 1
ATOM 1580 N N . ALA A 1 203 ? 1.101 22.715 -21.381 1.00 37.72 203 ALA A N 1
ATOM 1581 C CA . ALA A 1 203 ? 1.727 21.931 -22.426 1.00 37.72 203 ALA A CA 1
ATOM 1582 C C . ALA A 1 203 ? 2.427 20.675 -21.883 1.00 37.72 203 ALA A C 1
ATOM 1584 O O . ALA A 1 203 ? 3.227 20.738 -20.948 1.00 37.72 203 ALA A O 1
ATOM 1585 N N . ALA A 1 204 ? 2.167 19.543 -22.537 1.00 41.66 204 ALA A N 1
ATOM 1586 C CA . ALA A 1 204 ? 3.054 18.397 -22.489 1.00 41.66 204 ALA A CA 1
ATOM 1587 C C . ALA A 1 204 ? 4.445 18.873 -22.931 1.00 41.66 204 ALA A C 1
ATOM 1589 O O . ALA A 1 204 ? 4.647 19.204 -24.099 1.00 41.66 204 ALA A O 1
ATOM 1590 N N . GLN A 1 205 ? 5.378 18.972 -21.983 1.00 44.50 205 GLN A N 1
ATOM 1591 C CA . GLN A 1 205 ? 6.785 19.171 -22.296 1.00 44.50 205 GLN A CA 1
ATOM 1592 C C . GLN A 1 205 ? 7.204 18.024 -23.216 1.00 44.50 205 GLN A C 1
ATOM 1594 O O . GLN A 1 205 ? 7.062 16.851 -22.862 1.00 44.50 205 GLN A O 1
ATOM 1599 N N . ASN A 1 206 ? 7.658 18.367 -24.421 1.00 46.59 206 ASN A N 1
ATOM 1600 C CA . ASN A 1 206 ? 8.318 17.397 -25.278 1.00 46.59 206 ASN A CA 1
ATOM 1601 C C . ASN A 1 206 ? 9.507 16.834 -24.489 1.00 46.59 206 ASN A C 1
ATOM 1603 O O . ASN A 1 206 ? 10.288 17.636 -23.968 1.00 46.59 206 ASN A O 1
ATOM 1607 N N . PRO A 1 207 ? 9.626 15.503 -24.351 1.00 53.81 207 PRO A N 1
ATOM 1608 C CA . PRO A 1 207 ? 10.735 14.917 -23.619 1.00 53.81 207 PRO A CA 1
ATOM 1609 C C . PRO A 1 207 ? 12.050 15.384 -24.241 1.00 53.81 207 PRO A C 1
ATOM 1611 O O . PRO A 1 207 ? 12.217 15.340 -25.463 1.00 53.81 207 PRO A O 1
ATOM 1614 N N . SER A 1 208 ? 12.967 15.845 -23.392 1.00 61.91 208 SER A N 1
ATOM 1615 C CA . SER A 1 208 ? 14.367 16.047 -23.771 1.00 61.91 208 SER A CA 1
ATOM 1616 C C . SER A 1 208 ? 14.904 14.753 -24.394 1.00 61.91 208 SER A C 1
ATOM 1618 O O . SER A 1 208 ? 14.492 13.662 -23.986 1.00 61.91 208 SER A O 1
ATOM 1620 N N . SER A 1 209 ? 15.794 14.843 -25.388 1.00 66.62 209 SER A N 1
ATOM 1621 C CA . SER A 1 209 ? 16.392 13.653 -26.005 1.00 66.62 209 SER A CA 1
ATOM 1622 C C . SER A 1 209 ? 17.089 12.819 -24.925 1.00 66.62 209 SER A C 1
ATOM 1624 O O . SER A 1 209 ? 18.085 13.267 -24.368 1.00 66.62 209 SER A O 1
ATOM 1626 N N . GLY A 1 210 ? 16.537 11.647 -24.604 1.00 83.50 210 GLY A N 1
ATOM 1627 C CA . GLY A 1 210 ? 17.027 10.769 -23.532 1.00 83.50 210 GLY A CA 1
ATOM 1628 C C . GLY A 1 210 ? 15.985 10.438 -22.460 1.00 83.50 210 GLY A C 1
ATOM 1629 O O . GLY A 1 210 ? 16.087 9.397 -21.820 1.00 83.50 210 GLY A O 1
ATOM 1630 N N . GLN A 1 211 ? 14.928 11.244 -22.315 1.00 91.94 211 GLN A N 1
ATOM 1631 C CA . GLN A 1 211 ? 13.890 10.977 -21.317 1.00 91.94 211 GLN A CA 1
ATOM 1632 C C . GLN A 1 211 ? 12.964 9.826 -21.720 1.00 91.94 211 GLN A C 1
ATOM 1634 O O . GLN A 1 211 ? 12.408 9.784 -22.824 1.00 91.94 211 GLN A O 1
ATOM 1639 N N . LEU A 1 212 ? 12.712 8.932 -20.769 1.00 93.12 212 LEU A N 1
ATOM 1640 C CA . LEU A 1 212 ? 11.772 7.835 -20.914 1.00 93.12 212 LEU A CA 1
ATOM 1641 C C . LEU A 1 212 ? 10.396 8.239 -20.377 1.00 93.12 212 LEU A C 1
ATOM 1643 O O . LEU A 1 212 ? 10.216 8.576 -19.212 1.00 93.12 212 LEU A O 1
ATOM 1647 N N . GLN A 1 213 ? 9.398 8.197 -21.259 1.00 94.44 213 GLN A N 1
ATOM 1648 C CA . GLN A 1 213 ? 7.980 8.278 -20.901 1.00 94.44 213 GLN A CA 1
ATOM 1649 C C . GLN A 1 213 ? 7.481 6.976 -20.261 1.00 94.44 213 GLN A C 1
ATOM 1651 O O . GLN A 1 213 ? 7.518 5.921 -20.902 1.00 94.44 213 GLN A O 1
ATOM 1656 N N . VAL A 1 214 ? 6.932 7.092 -19.054 1.00 93.94 214 VAL A N 1
ATOM 1657 C CA . VAL A 1 214 ? 6.225 6.037 -18.323 1.00 93.94 214 VAL A CA 1
ATOM 1658 C C . VAL A 1 214 ? 4.725 6.293 -18.432 1.00 93.94 214 VAL A C 1
ATOM 1660 O O . VAL A 1 214 ? 4.242 7.380 -18.107 1.00 93.94 214 VAL A O 1
ATOM 1663 N N . GLY A 1 215 ? 3.983 5.299 -18.914 1.00 93.88 215 GLY A N 1
ATOM 1664 C CA . GLY A 1 215 ? 2.518 5.277 -18.901 1.00 93.88 215 GLY A CA 1
ATOM 1665 C C . GLY A 1 215 ? 2.004 4.224 -17.926 1.00 93.88 215 GLY A C 1
ATOM 1666 O O . GLY A 1 215 ? 2.775 3.392 -17.477 1.00 93.88 215 GLY A O 1
ATOM 1667 N N . GLY A 1 216 ? 0.714 4.200 -17.599 1.00 92.69 216 GLY A N 1
ATOM 1668 C CA . GLY A 1 216 ? 0.176 3.100 -16.794 1.00 92.69 216 GLY A CA 1
ATOM 1669 C C . GLY A 1 216 ? -1.071 3.446 -16.007 1.00 92.69 216 GLY A C 1
ATOM 1670 O O . GLY A 1 216 ? -1.797 4.382 -16.352 1.00 92.69 216 GLY A O 1
ATOM 1671 N N . SER A 1 217 ? -1.316 2.699 -14.937 1.00 88.06 217 SER A N 1
ATOM 1672 C CA . SER A 1 217 ? -2.493 2.886 -14.092 1.00 88.06 217 SER A CA 1
ATOM 1673 C C . SER A 1 217 ? -2.190 2.688 -12.615 1.00 88.06 217 SER A C 1
ATOM 1675 O O . SER A 1 217 ? -1.550 1.722 -12.215 1.00 88.06 217 SER A O 1
ATOM 1677 N N . TRP A 1 218 ? -2.735 3.586 -11.804 1.00 91.06 218 TRP A N 1
ATOM 1678 C CA . TRP A 1 218 ? -2.880 3.424 -10.367 1.00 91.06 218 TRP A CA 1
ATOM 1679 C C . TRP A 1 218 ? -4.376 3.362 -10.064 1.00 91.06 218 TRP A C 1
ATOM 1681 O O . TRP A 1 218 ? -5.076 4.380 -10.107 1.00 91.06 218 TRP A O 1
ATOM 1691 N N . GLU A 1 219 ? -4.883 2.147 -9.842 1.00 87.62 219 GLU A N 1
ATOM 1692 C CA . GLU A 1 219 ? -6.318 1.846 -9.798 1.00 87.62 219 GLU A CA 1
ATOM 1693 C C . GLU A 1 219 ? -7.026 2.351 -11.076 1.00 87.62 219 GLU A C 1
ATOM 1695 O O . GLU A 1 219 ? -6.820 1.829 -12.168 1.00 87.62 219 GLU A O 1
ATOM 1700 N N . LYS A 1 220 ? -7.836 3.412 -10.966 1.00 86.31 220 LYS A N 1
ATOM 1701 C CA . LYS A 1 220 ? -8.555 4.051 -12.078 1.00 86.31 220 LYS A CA 1
ATOM 1702 C C . LYS A 1 220 ? -7.826 5.274 -12.647 1.00 86.31 220 LYS A C 1
ATOM 1704 O O . LYS A 1 220 ? -8.296 5.876 -13.610 1.00 86.31 220 LYS A O 1
ATOM 1709 N N . THR A 1 221 ? -6.714 5.694 -12.046 1.00 87.69 221 THR A N 1
ATOM 1710 C CA . THR A 1 221 ? -5.979 6.899 -12.446 1.00 87.69 221 THR A CA 1
ATOM 1711 C C . THR A 1 221 ? -4.871 6.553 -13.429 1.00 87.69 221 THR A C 1
ATOM 1713 O O . THR A 1 221 ? -4.003 5.742 -13.133 1.00 87.69 221 THR A O 1
ATOM 1716 N N . GLN A 1 222 ? -4.876 7.203 -14.592 1.00 90.88 222 GLN A N 1
ATOM 1717 C CA . GLN A 1 222 ? -3.829 7.037 -15.599 1.00 90.88 222 GLN A CA 1
ATOM 1718 C C . GLN A 1 222 ? -2.528 7.709 -15.155 1.00 90.88 222 GLN A C 1
ATOM 1720 O O . GLN A 1 222 ? -2.518 8.900 -14.827 1.00 90.88 222 GLN A O 1
ATOM 1725 N N . ILE A 1 223 ? -1.441 6.945 -15.192 1.00 92.88 223 ILE A N 1
ATOM 1726 C CA . ILE A 1 223 ? -0.079 7.398 -14.917 1.00 92.88 223 ILE A CA 1
ATOM 1727 C C . ILE A 1 223 ? 0.522 7.924 -16.210 1.00 92.88 223 ILE A C 1
ATOM 1729 O O . ILE A 1 223 ? 0.413 7.288 -17.260 1.00 92.88 223 ILE A O 1
ATOM 1733 N N . LYS A 1 224 ? 1.141 9.102 -16.133 1.00 93.94 224 LYS A N 1
ATOM 1734 C CA . LYS A 1 224 ? 1.927 9.655 -17.232 1.00 93.94 224 LYS A CA 1
ATOM 1735 C C . LYS A 1 224 ? 2.964 10.627 -16.691 1.00 93.94 224 LYS A C 1
ATOM 1737 O O . LYS A 1 224 ? 2.601 11.732 -16.291 1.00 93.94 224 LYS A O 1
ATOM 1742 N N . PHE A 1 225 ? 4.226 10.225 -16.711 1.00 94.12 225 PHE A N 1
ATOM 1743 C CA . PHE A 1 225 ? 5.354 11.091 -16.382 1.00 94.12 225 PHE A CA 1
ATOM 1744 C C . PHE A 1 225 ? 6.584 10.700 -17.206 1.00 94.12 225 PHE A C 1
ATOM 1746 O O . PHE A 1 225 ? 6.601 9.661 -17.867 1.00 94.12 225 PHE A O 1
ATOM 1753 N N . ALA A 1 226 ? 7.590 11.565 -17.204 1.00 93.62 226 ALA A N 1
ATOM 1754 C CA . ALA A 1 226 ? 8.868 11.330 -17.856 1.00 93.62 226 ALA A CA 1
ATOM 1755 C C . ALA A 1 226 ? 9.970 11.302 -16.801 1.00 93.62 226 ALA A C 1
ATOM 1757 O O . ALA A 1 226 ? 9.875 12.025 -15.811 1.00 93.62 226 ALA A O 1
ATOM 1758 N N . PHE A 1 227 ? 11.007 10.507 -17.031 1.00 94.12 227 PHE A N 1
ATOM 1759 C CA . PHE A 1 227 ? 12.206 10.509 -16.202 1.00 94.12 227 PHE A CA 1
ATOM 1760 C C . PHE A 1 227 ? 13.457 10.317 -17.058 1.00 94.12 227 PHE A C 1
ATOM 1762 O O . PHE A 1 227 ? 13.374 9.933 -18.226 1.00 94.12 227 PHE A O 1
ATOM 1769 N N . ASP A 1 228 ? 14.606 10.614 -16.469 1.00 94.06 228 ASP A N 1
ATOM 1770 C CA . ASP A 1 228 ? 15.917 10.402 -17.068 1.00 94.06 228 ASP A CA 1
ATOM 1771 C C . ASP A 1 228 ? 16.539 9.117 -16.490 1.00 94.06 228 ASP A C 1
ATOM 1773 O O . ASP A 1 228 ? 16.716 9.050 -15.272 1.00 94.06 228 ASP A O 1
ATOM 1777 N N . PRO A 1 229 ? 16.831 8.088 -17.309 1.00 91.94 229 PRO A N 1
ATOM 1778 C CA . PRO A 1 229 ? 17.445 6.853 -16.826 1.00 91.94 229 PRO A CA 1
ATOM 1779 C C . PRO A 1 229 ? 18.897 7.029 -16.359 1.00 91.94 229 PRO A C 1
ATOM 1781 O O . PRO A 1 229 ? 19.397 6.158 -15.659 1.00 91.94 229 PRO A O 1
ATOM 1784 N N . GLU A 1 230 ? 19.577 8.120 -16.726 1.00 92.25 230 GLU A N 1
ATOM 1785 C CA . GLU A 1 230 ? 20.931 8.425 -16.236 1.00 92.25 230 GLU A CA 1
ATOM 1786 C C . GLU A 1 230 ? 20.914 9.150 -14.878 1.00 92.25 230 GLU 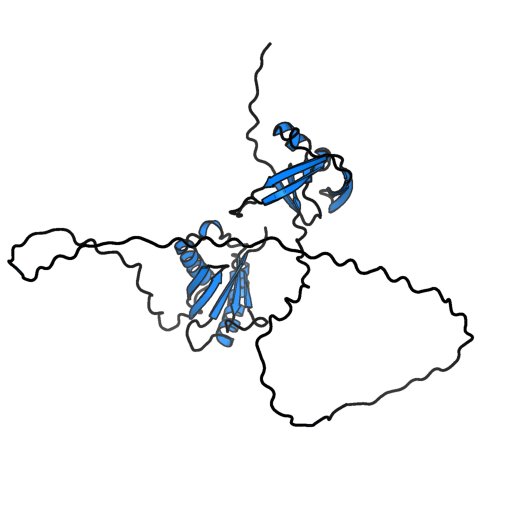A C 1
ATOM 1788 O O . GLU A 1 230 ? 21.955 9.328 -14.243 1.00 92.25 230 GLU A O 1
ATOM 1793 N N . ALA A 1 231 ? 19.736 9.575 -14.413 1.00 93.50 231 ALA A N 1
ATOM 1794 C CA . ALA A 1 231 ? 19.576 10.197 -13.109 1.00 93.50 231 ALA A CA 1
ATOM 1795 C C . ALA A 1 231 ? 19.521 9.154 -11.980 1.00 93.50 231 ALA A C 1
ATOM 1797 O O . ALA A 1 231 ? 19.400 7.952 -12.205 1.00 93.50 231 ALA A O 1
ATOM 1798 N N . SER A 1 232 ? 19.599 9.623 -10.733 1.00 95.19 232 SER A N 1
ATOM 1799 C CA . SER A 1 232 ? 19.479 8.758 -9.557 1.00 95.19 232 SER A CA 1
ATOM 1800 C C . SER A 1 232 ? 18.049 8.247 -9.354 1.00 95.19 232 SER A C 1
ATOM 1802 O O . SER A 1 232 ? 17.078 8.901 -9.750 1.00 95.19 232 SER A O 1
ATOM 1804 N N . GLY A 1 233 ? 17.906 7.132 -8.631 1.00 92.88 233 GLY A N 1
ATOM 1805 C CA . GLY A 1 233 ? 16.595 6.627 -8.206 1.00 92.88 233 GLY A CA 1
ATOM 1806 C C . GLY A 1 233 ? 15.788 7.663 -7.418 1.00 92.88 233 GLY A C 1
ATOM 1807 O O . GLY A 1 233 ? 14.578 7.783 -7.595 1.00 92.88 233 GLY A O 1
ATOM 1808 N N . GLU A 1 234 ? 16.454 8.522 -6.640 1.00 94.31 234 GLU A N 1
ATOM 1809 C CA . GLU A 1 234 ? 15.798 9.651 -5.972 1.00 94.31 234 GLU A CA 1
ATOM 1810 C C . GLU A 1 234 ? 15.148 10.618 -6.974 1.00 94.31 234 GLU A C 1
ATOM 1812 O O . GLU A 1 234 ? 14.005 11.028 -6.788 1.00 94.31 234 GLU A O 1
ATOM 1817 N N . ALA A 1 235 ? 15.827 10.959 -8.072 1.00 94.19 235 ALA A N 1
ATOM 1818 C CA . ALA A 1 235 ? 15.259 11.833 -9.098 1.00 94.19 235 ALA A CA 1
ATOM 1819 C C . ALA A 1 235 ? 14.032 11.200 -9.783 1.00 94.19 235 ALA A C 1
ATOM 1821 O O . ALA A 1 235 ? 13.063 11.897 -10.115 1.00 94.19 235 ALA A O 1
ATOM 1822 N N . PHE A 1 236 ? 14.041 9.875 -9.951 1.00 94.88 236 PHE A N 1
ATOM 1823 C CA . PHE A 1 236 ? 12.879 9.122 -10.414 1.00 94.88 236 PHE A CA 1
ATOM 1824 C C . PHE A 1 236 ? 11.712 9.210 -9.421 1.00 94.88 236 PHE A C 1
ATOM 1826 O O . PHE A 1 236 ? 10.601 9.573 -9.821 1.00 94.88 236 PHE A O 1
ATOM 1833 N N . TRP A 1 237 ? 11.966 8.971 -8.129 1.00 94.44 237 TRP A N 1
ATOM 1834 C CA . TRP A 1 237 ? 10.965 9.134 -7.071 1.00 94.44 237 TRP A CA 1
ATOM 1835 C C . TRP A 1 237 ? 10.368 10.545 -7.068 1.00 94.44 237 TRP A C 1
ATOM 1837 O O . TRP A 1 237 ? 9.148 10.688 -7.060 1.00 94.44 237 TRP A O 1
ATOM 1847 N N . GLN A 1 238 ? 11.194 11.591 -7.153 1.00 93.75 238 GLN A N 1
ATOM 1848 C CA . GLN A 1 238 ? 10.719 12.978 -7.184 1.00 93.75 238 GLN A CA 1
ATOM 1849 C C . GLN A 1 238 ? 9.804 13.252 -8.386 1.00 93.75 238 GLN A C 1
ATOM 1851 O O . GLN A 1 238 ? 8.763 13.898 -8.243 1.00 93.75 238 GLN A O 1
ATOM 1856 N N . SER A 1 239 ? 10.142 12.714 -9.561 1.00 93.69 239 SER A N 1
ATOM 1857 C CA . SER A 1 239 ? 9.321 12.846 -10.774 1.00 93.69 239 SER A CA 1
ATOM 1858 C C . SER A 1 239 ? 7.954 12.171 -10.607 1.00 93.69 239 SER A C 1
ATOM 1860 O O . SER A 1 239 ? 6.912 12.747 -10.942 1.00 93.69 239 SER A O 1
ATOM 1862 N N . PHE A 1 240 ? 7.940 10.969 -10.027 1.00 94.44 240 PHE A N 1
ATOM 1863 C CA . PHE A 1 240 ? 6.715 10.243 -9.700 1.00 94.44 240 PHE A CA 1
ATOM 1864 C C . PHE A 1 240 ? 5.877 10.965 -8.629 1.00 94.44 240 PHE A C 1
ATOM 1866 O O . PHE A 1 240 ? 4.671 11.161 -8.805 1.00 94.44 240 PHE A O 1
ATOM 1873 N N . TYR A 1 241 ? 6.508 11.422 -7.548 1.00 93.19 241 TYR A N 1
ATOM 1874 C CA . TYR A 1 241 ? 5.855 12.137 -6.454 1.00 93.19 241 TYR A CA 1
ATOM 1875 C C . TYR A 1 241 ? 5.225 13.452 -6.927 1.00 93.19 241 TYR A C 1
ATOM 1877 O O . TYR A 1 241 ? 4.085 13.773 -6.570 1.00 93.19 241 TYR A O 1
ATOM 1885 N N . GLN A 1 242 ? 5.916 14.193 -7.798 1.00 92.62 242 GLN A N 1
ATOM 1886 C CA . GLN A 1 242 ? 5.381 15.406 -8.409 1.00 92.62 242 GLN A CA 1
ATOM 1887 C C . GLN A 1 242 ? 4.136 15.103 -9.252 1.00 92.62 242 GLN A C 1
ATOM 1889 O O . GLN A 1 242 ? 3.119 15.791 -9.113 1.00 92.62 242 GLN A O 1
ATOM 1894 N N . TRP A 1 243 ? 4.184 14.061 -10.090 1.00 93.31 243 TRP A N 1
ATOM 1895 C CA . TRP A 1 243 ? 3.017 13.612 -10.853 1.00 93.31 243 TRP A CA 1
ATOM 1896 C C . TRP A 1 243 ? 1.843 13.270 -9.926 1.00 93.31 243 TRP A C 1
ATOM 1898 O O . TRP A 1 243 ? 0.711 13.706 -10.157 1.00 93.31 243 TRP A O 1
ATOM 1908 N N . ALA A 1 244 ? 2.096 12.533 -8.850 1.00 91.81 244 ALA A N 1
ATOM 1909 C CA . ALA A 1 244 ? 1.036 12.095 -7.963 1.00 91.81 244 ALA A CA 1
ATOM 1910 C C . ALA A 1 244 ? 0.421 13.244 -7.149 1.00 91.81 244 ALA A C 1
ATOM 1912 O O . ALA A 1 244 ? -0.803 13.320 -6.999 1.00 91.81 244 ALA A O 1
ATOM 1913 N N . THR A 1 245 ? 1.242 14.198 -6.709 1.00 89.44 245 THR A N 1
ATOM 1914 C CA . THR A 1 245 ? 0.784 15.423 -6.039 1.00 89.44 245 THR A CA 1
ATOM 1915 C C . THR A 1 245 ? -0.122 16.244 -6.960 1.00 89.44 245 THR A C 1
ATOM 1917 O O . THR A 1 245 ? -1.203 16.671 -6.556 1.00 89.44 245 THR A O 1
ATOM 1920 N N . GLN A 1 246 ? 0.231 16.385 -8.246 1.00 89.19 246 GLN A N 1
ATOM 1921 C CA . GLN A 1 246 ? -0.628 17.053 -9.239 1.00 89.19 246 GLN A CA 1
ATOM 1922 C C . GLN A 1 246 ? -1.988 16.362 -9.417 1.00 89.19 246 GLN A C 1
ATOM 1924 O O . GLN A 1 246 ? -2.972 16.993 -9.809 1.00 89.19 246 GLN A O 1
ATOM 1929 N N . ARG A 1 247 ? -2.066 15.062 -9.119 1.00 87.06 247 ARG A N 1
ATOM 1930 C CA . ARG A 1 247 ? -3.294 14.261 -9.169 1.00 87.06 247 ARG A CA 1
ATOM 1931 C C . ARG A 1 247 ? -4.007 14.150 -7.819 1.00 87.06 247 ARG A C 1
ATOM 1933 O O . ARG A 1 247 ? -4.973 13.395 -7.738 1.00 87.06 247 ARG A O 1
ATOM 1940 N N . LYS A 1 248 ? -3.593 14.925 -6.805 1.00 85.69 248 LYS A N 1
ATOM 1941 C CA . LYS A 1 248 ? -4.158 14.923 -5.440 1.00 85.69 248 LYS A CA 1
ATOM 1942 C C . LYS A 1 248 ? -4.110 13.538 -4.781 1.00 85.69 248 LYS A C 1
ATOM 1944 O O . LYS A 1 248 ? -5.065 13.109 -4.135 1.00 85.69 248 LYS A O 1
ATOM 1949 N N . ARG A 1 249 ? -3.022 12.806 -5.031 1.00 82.81 249 ARG A N 1
ATOM 1950 C CA . ARG A 1 249 ? -2.747 11.475 -4.467 1.00 82.81 249 ARG A CA 1
ATOM 1951 C C . ARG A 1 249 ? -1.723 11.514 -3.326 1.00 82.81 249 ARG A C 1
ATOM 1953 O O . ARG A 1 249 ? -1.432 10.475 -2.750 1.00 82.81 249 ARG A O 1
ATOM 1960 N N . ASP A 1 250 ? -1.208 12.690 -2.983 1.00 77.00 250 ASP A N 1
ATOM 1961 C CA . ASP A 1 250 ? -0.216 12.939 -1.930 1.00 77.00 250 ASP A CA 1
ATOM 1962 C C . ASP A 1 250 ? -0.616 12.338 -0.574 1.00 77.00 250 ASP A C 1
ATOM 1964 O O . ASP A 1 250 ? 0.199 11.688 0.070 1.00 77.00 250 ASP A O 1
ATOM 1968 N N . GLY A 1 251 ? -1.895 12.417 -0.193 1.00 75.12 251 GLY A N 1
ATOM 1969 C CA . GLY A 1 251 ? -2.394 11.801 1.046 1.00 75.12 251 GLY A CA 1
ATOM 1970 C C . GLY A 1 251 ? -2.388 10.262 1.078 1.00 75.12 251 GLY A C 1
ATOM 1971 O O . GLY A 1 251 ? -2.734 9.680 2.103 1.00 75.12 251 GLY A O 1
ATOM 1972 N N . GLN A 1 252 ? -2.050 9.597 -0.032 1.00 74.50 252 GLN A N 1
ATOM 1973 C CA . GLN A 1 252 ? -1.934 8.136 -0.144 1.00 74.50 252 GLN A CA 1
ATOM 1974 C C . GLN A 1 252 ? -0.481 7.673 -0.316 1.00 74.50 252 GLN A C 1
ATOM 1976 O O . GLN A 1 252 ? -0.223 6.470 -0.306 1.00 74.50 252 GLN A O 1
ATOM 1981 N N . LEU A 1 253 ? 0.457 8.608 -0.492 1.00 83.50 253 LEU A N 1
ATOM 1982 C CA . LEU A 1 253 ? 1.862 8.320 -0.753 1.00 83.50 253 LEU A CA 1
ATOM 1983 C C . LEU A 1 253 ? 2.656 8.300 0.538 1.00 83.50 253 LEU A C 1
ATOM 1985 O O . LEU A 1 253 ? 3.148 9.319 1.010 1.00 83.50 253 LEU A O 1
ATOM 1989 N N . GLU A 1 254 ? 2.836 7.099 1.064 1.00 87.00 254 GLU A N 1
ATOM 1990 C CA . GLU A 1 254 ? 3.924 6.821 1.989 1.00 87.00 254 GLU A CA 1
ATOM 1991 C C . GLU A 1 254 ? 5.025 6.122 1.209 1.00 87.00 254 GLU A C 1
ATOM 1993 O O . GLU A 1 254 ? 4.839 5.006 0.732 1.00 87.00 254 GLU A O 1
ATOM 1998 N N . ARG A 1 255 ? 6.158 6.809 1.044 1.00 89.06 255 ARG A N 1
ATOM 1999 C CA . ARG A 1 255 ? 7.280 6.372 0.204 1.00 89.06 255 ARG A CA 1
ATOM 2000 C C . ARG A 1 255 ? 7.702 4.924 0.476 1.00 89.06 255 ARG A C 1
ATOM 2002 O O . ARG A 1 255 ? 7.936 4.165 -0.453 1.00 89.06 255 ARG A O 1
ATOM 2009 N N . ASN A 1 256 ? 7.741 4.539 1.748 1.00 89.31 256 ASN A N 1
ATOM 2010 C CA . ASN A 1 256 ? 8.135 3.209 2.203 1.00 89.31 256 ASN A CA 1
ATOM 2011 C C . ASN A 1 256 ? 7.109 2.095 1.938 1.00 89.31 256 ASN A C 1
ATOM 2013 O O . ASN A 1 256 ? 7.389 0.945 2.247 1.00 89.31 256 ASN A O 1
ATOM 2017 N N . ARG A 1 257 ? 5.931 2.428 1.408 1.00 89.31 257 ARG A N 1
ATOM 2018 C CA . ARG A 1 257 ? 4.853 1.481 1.091 1.00 89.31 257 ARG A CA 1
ATOM 2019 C C . ARG A 1 257 ? 4.559 1.414 -0.399 1.00 89.31 257 ARG A C 1
ATOM 2021 O O . ARG A 1 257 ? 3.547 0.838 -0.781 1.00 89.31 257 ARG A O 1
ATOM 2028 N N . VAL A 1 258 ? 5.350 2.090 -1.226 1.00 93.50 258 VAL A N 1
ATOM 2029 C CA . VAL A 1 258 ? 5.084 2.196 -2.656 1.00 93.50 258 VAL A CA 1
ATOM 2030 C C . VAL A 1 258 ? 6.085 1.334 -3.398 1.00 93.50 258 VAL A C 1
ATOM 2032 O O . VAL A 1 258 ? 7.288 1.578 -3.332 1.00 93.50 258 VAL A O 1
ATOM 2035 N N . THR A 1 259 ? 5.555 0.400 -4.174 1.00 95.06 259 THR A N 1
ATOM 2036 C CA . THR A 1 259 ? 6.316 -0.396 -5.133 1.00 95.06 259 THR A CA 1
ATOM 2037 C C . THR A 1 259 ? 5.759 -0.129 -6.523 1.00 95.06 259 THR A C 1
ATOM 2039 O O . THR A 1 259 ? 4.542 -0.128 -6.734 1.00 95.06 259 THR A O 1
ATOM 2042 N N . ILE A 1 260 ? 6.639 0.141 -7.486 1.00 95.06 260 ILE A N 1
ATOM 2043 C CA . ILE A 1 260 ? 6.252 0.278 -8.891 1.00 95.06 260 ILE A CA 1
ATOM 2044 C C . ILE A 1 260 ? 6.587 -1.016 -9.611 1.00 95.06 260 ILE A C 1
ATOM 2046 O O . ILE A 1 260 ? 7.754 -1.368 -9.737 1.00 95.06 260 ILE A O 1
ATOM 2050 N N . GLN A 1 261 ? 5.568 -1.681 -10.147 1.00 95.69 261 GLN A N 1
ATOM 2051 C CA . GLN A 1 261 ? 5.764 -2.728 -11.142 1.00 95.69 261 GLN A CA 1
ATOM 2052 C C . GLN A 1 261 ? 5.966 -2.091 -12.512 1.00 95.69 261 GLN A C 1
ATOM 2054 O O . GLN A 1 261 ? 5.034 -1.512 -13.077 1.00 95.69 261 GLN A O 1
ATOM 2059 N N . LEU A 1 262 ? 7.181 -2.197 -13.040 1.00 95.75 262 LEU A N 1
ATOM 2060 C CA . LEU A 1 262 ? 7.557 -1.743 -14.372 1.00 95.75 262 LEU A CA 1
ATOM 2061 C C . LEU A 1 262 ? 7.392 -2.881 -15.380 1.00 95.75 262 LEU A C 1
ATOM 2063 O O . LEU A 1 262 ? 7.785 -4.011 -15.123 1.00 95.75 262 LEU A O 1
ATOM 2067 N N . ARG A 1 263 ? 6.812 -2.580 -16.543 1.00 95.62 263 ARG A N 1
ATOM 2068 C CA . ARG A 1 263 ? 6.529 -3.532 -17.626 1.00 95.62 263 ARG A CA 1
ATOM 2069 C C . ARG A 1 263 ? 6.966 -2.962 -18.968 1.00 95.62 263 ARG A C 1
ATOM 2071 O O . ARG A 1 263 ? 6.737 -1.783 -19.249 1.00 95.62 263 ARG A O 1
ATOM 2078 N N . GLY A 1 264 ? 7.529 -3.805 -19.829 1.00 93.12 264 GLY A N 1
ATOM 2079 C CA . GLY A 1 264 ? 7.834 -3.428 -21.211 1.00 93.12 264 GLY A CA 1
ATOM 2080 C C . GLY A 1 264 ? 6.561 -3.218 -22.034 1.00 93.12 264 GLY A C 1
ATOM 2081 O O . GLY A 1 264 ? 6.477 -2.291 -22.834 1.00 93.12 264 GLY A O 1
ATOM 2082 N N . SER A 1 265 ? 5.515 -4.016 -21.800 1.00 90.06 265 SER A N 1
ATOM 2083 C CA . SER A 1 265 ? 4.236 -3.951 -22.518 1.00 90.06 265 SER A CA 1
ATOM 2084 C C . SER A 1 265 ? 3.036 -3.955 -21.570 1.00 90.06 265 SER A C 1
ATOM 2086 O O . SER A 1 265 ? 3.081 -4.519 -20.483 1.00 90.06 265 SER A O 1
ATOM 2088 N N . ARG A 1 266 ? 1.921 -3.354 -22.005 1.00 85.75 266 ARG A N 1
ATOM 2089 C CA . ARG A 1 266 ? 0.674 -3.297 -21.225 1.00 85.75 266 ARG A CA 1
ATOM 2090 C C . ARG A 1 266 ? 0.056 -4.678 -20.984 1.00 85.75 266 ARG A C 1
ATOM 2092 O O . ARG A 1 266 ? -0.589 -4.865 -19.963 1.00 85.75 266 ARG A O 1
ATOM 2099 N N . ASN A 1 267 ? 0.239 -5.605 -21.924 1.00 84.56 267 ASN A N 1
ATOM 2100 C CA . ASN A 1 267 ? -0.417 -6.920 -21.923 1.00 84.56 267 ASN A CA 1
ATOM 2101 C C . ASN A 1 267 ? 0.511 -8.047 -21.438 1.00 84.56 267 ASN A C 1
ATOM 2103 O O . ASN A 1 267 ? 0.215 -9.214 -21.652 1.00 84.56 267 ASN A O 1
ATOM 2107 N N . GLN A 1 268 ? 1.672 -7.705 -20.881 1.00 80.81 268 GLN A N 1
ATOM 2108 C CA . GLN A 1 268 ? 2.642 -8.676 -20.390 1.00 80.81 268 GLN A CA 1
ATOM 2109 C C . GLN A 1 268 ? 2.409 -8.841 -18.887 1.00 80.81 268 GLN A C 1
ATOM 2111 O O . GLN A 1 268 ? 2.515 -7.868 -18.138 1.00 80.81 268 GLN A O 1
ATOM 2116 N N . GLU A 1 269 ? 1.980 -10.031 -18.469 1.00 77.12 269 GLU A N 1
ATOM 2117 C CA . GLU A 1 269 ? 1.606 -10.305 -17.075 1.00 77.12 269 GLU A CA 1
ATOM 2118 C C . GLU A 1 269 ? 2.766 -10.884 -16.264 1.00 77.12 269 GLU A C 1
ATOM 2120 O O . GLU A 1 269 ? 2.953 -10.465 -15.126 1.00 77.12 269 GLU A O 1
ATOM 2125 N N . ASP A 1 270 ? 3.594 -11.732 -16.880 1.00 82.50 270 ASP A N 1
ATOM 2126 C CA . ASP A 1 270 ? 4.604 -12.530 -16.167 1.00 82.50 270 ASP A CA 1
ATOM 2127 C C . ASP A 1 270 ? 6.012 -11.916 -16.127 1.00 82.50 270 ASP A C 1
ATOM 2129 O O . ASP A 1 270 ? 6.891 -12.435 -15.446 1.00 82.50 270 ASP A O 1
ATOM 2133 N N . ASP A 1 271 ? 6.255 -10.831 -16.865 1.00 91.25 271 ASP A N 1
ATOM 2134 C CA . ASP A 1 271 ? 7.578 -10.201 -16.959 1.00 91.25 271 ASP A CA 1
ATOM 2135 C C . ASP A 1 271 ? 7.472 -8.721 -16.597 1.00 91.25 271 ASP A C 1
ATOM 2137 O O . ASP A 1 271 ? 7.037 -7.864 -17.380 1.00 91.25 271 ASP A O 1
ATOM 2141 N N . PHE A 1 272 ? 7.805 -8.459 -15.339 1.00 94.62 272 PHE A N 1
ATOM 2142 C CA . PHE A 1 272 ? 7.824 -7.146 -14.731 1.00 94.62 272 PHE A CA 1
ATOM 2143 C C . PHE A 1 272 ? 9.007 -7.033 -13.776 1.00 94.62 272 PHE A C 1
ATOM 2145 O O . PHE A 1 272 ? 9.470 -8.022 -13.211 1.00 94.62 272 PHE A O 1
ATOM 2152 N N . PHE A 1 273 ? 9.461 -5.803 -13.571 1.00 95.75 273 PHE A N 1
ATOM 2153 C CA . PHE A 1 273 ? 10.443 -5.474 -12.549 1.00 95.75 273 PHE A CA 1
ATOM 2154 C C . PHE A 1 273 ? 9.755 -4.750 -11.399 1.00 95.75 273 PHE A C 1
ATOM 2156 O O . PHE A 1 273 ? 9.057 -3.756 -11.618 1.00 95.75 273 PHE A O 1
ATOM 2163 N N . GLU A 1 274 ? 9.938 -5.244 -10.180 1.00 95.81 274 GLU A N 1
ATOM 2164 C CA . GLU A 1 274 ? 9.446 -4.582 -8.975 1.00 95.81 274 GLU A CA 1
ATOM 2165 C C . GLU A 1 274 ? 10.494 -3.607 -8.469 1.00 95.81 274 GLU A C 1
ATOM 2167 O O . GLU A 1 274 ? 11.601 -3.997 -8.114 1.00 95.81 274 GLU A O 1
ATOM 2172 N N . LEU A 1 275 ? 10.133 -2.328 -8.434 1.00 95.94 275 LEU A N 1
ATOM 2173 C CA . LEU A 1 275 ? 10.977 -1.275 -7.895 1.00 95.94 275 LEU A CA 1
ATOM 2174 C C . LEU A 1 275 ? 10.350 -0.732 -6.604 1.00 95.94 275 LEU A C 1
ATOM 2176 O O . LEU A 1 275 ? 9.426 0.093 -6.680 1.00 95.94 275 LEU A O 1
ATOM 2180 N N . PRO A 1 276 ? 10.825 -1.167 -5.424 1.00 94.00 276 PRO A N 1
ATOM 2181 C CA . PRO A 1 276 ? 10.472 -0.540 -4.159 1.00 94.00 276 PRO A CA 1
ATOM 2182 C C . PRO A 1 276 ? 10.974 0.907 -4.150 1.00 94.00 276 PRO A C 1
ATOM 2184 O O . PRO A 1 276 ? 12.111 1.186 -4.529 1.00 94.00 276 PRO A O 1
ATOM 2187 N N . LEU A 1 277 ? 10.132 1.850 -3.726 1.00 93.25 277 LEU A N 1
ATOM 2188 C CA . LEU A 1 277 ? 10.485 3.276 -3.709 1.00 93.25 277 LEU A CA 1
ATOM 2189 C C . LEU A 1 277 ? 10.943 3.780 -2.339 1.00 93.25 277 LEU A C 1
ATOM 2191 O O . LEU A 1 277 ? 11.145 4.988 -2.167 1.00 93.25 277 LEU A O 1
ATOM 2195 N N . ASN A 1 278 ? 11.098 2.889 -1.358 1.00 91.50 278 ASN A N 1
ATOM 2196 C CA . ASN A 1 278 ? 11.636 3.270 -0.059 1.00 91.50 278 ASN A CA 1
ATOM 2197 C C . ASN A 1 278 ? 13.084 3.789 -0.201 1.00 91.50 278 ASN A C 1
ATOM 2199 O O . ASN A 1 278 ? 13.739 3.558 -1.213 1.00 91.50 278 ASN A O 1
ATOM 2203 N N . GLU A 1 279 ? 13.532 4.607 0.751 1.00 85.69 279 GLU A N 1
ATOM 2204 C CA . GLU A 1 279 ? 14.756 5.407 0.593 1.00 85.69 279 GLU A CA 1
ATOM 2205 C C . GLU A 1 279 ? 16.022 4.556 0.433 1.00 85.69 279 GLU A C 1
ATOM 2207 O O . GLU A 1 279 ? 16.862 4.882 -0.403 1.00 85.69 279 GLU A O 1
ATOM 2212 N N . ASP A 1 280 ? 16.112 3.442 1.157 1.00 85.94 280 ASP A N 1
ATOM 2213 C CA . ASP A 1 280 ? 17.273 2.552 1.118 1.00 85.94 280 ASP A CA 1
ATOM 2214 C C . ASP A 1 280 ? 17.208 1.582 -0.074 1.00 85.94 280 ASP A C 1
ATOM 2216 O O . ASP A 1 280 ? 18.190 1.405 -0.801 1.00 85.94 280 ASP A O 1
ATOM 2220 N N . ASP A 1 281 ? 16.037 1.001 -0.334 1.00 89.38 281 ASP A N 1
ATOM 2221 C CA . ASP A 1 281 ? 15.852 0.017 -1.397 1.00 89.38 281 ASP A CA 1
ATOM 2222 C C . ASP A 1 281 ? 15.942 0.673 -2.766 1.00 89.38 281 ASP A C 1
ATOM 2224 O O . ASP A 1 281 ? 16.584 0.119 -3.653 1.00 89.38 281 ASP A O 1
ATOM 2228 N N . ILE A 1 282 ? 15.383 1.874 -2.965 1.00 91.31 282 ILE A N 1
ATOM 2229 C CA . ILE A 1 282 ? 15.469 2.503 -4.285 1.00 91.31 282 ILE A CA 1
ATOM 2230 C C . ILE A 1 282 ? 16.926 2.690 -4.702 1.00 91.31 282 ILE A C 1
ATOM 2232 O O . ILE A 1 282 ? 17.227 2.538 -5.874 1.00 91.31 282 ILE A O 1
ATOM 2236 N N . VAL A 1 283 ? 17.836 2.967 -3.764 1.00 90.19 283 VAL A N 1
ATOM 2237 C CA . VAL A 1 283 ? 19.273 3.075 -4.045 1.00 90.19 283 VAL A CA 1
ATOM 2238 C C . VAL A 1 283 ? 19.867 1.703 -4.369 1.00 90.19 283 VAL A C 1
ATOM 2240 O O . VAL A 1 283 ? 20.656 1.601 -5.305 1.00 90.19 283 VAL A O 1
ATOM 2243 N N . GLY A 1 284 ? 19.471 0.657 -3.639 1.00 89.31 284 GLY A N 1
ATOM 2244 C CA . GLY A 1 284 ? 19.951 -0.712 -3.849 1.00 89.31 284 GLY A CA 1
ATOM 2245 C C . GLY A 1 284 ? 19.477 -1.363 -5.153 1.00 89.31 284 GLY A C 1
ATOM 2246 O O . GLY A 1 284 ? 20.244 -2.090 -5.776 1.00 89.31 284 GLY A O 1
ATOM 2247 N N . TYR A 1 285 ? 18.249 -1.079 -5.591 1.00 91.44 285 TYR A N 1
ATOM 2248 C CA . TYR A 1 285 ? 17.646 -1.681 -6.787 1.00 91.44 285 TYR A CA 1
ATOM 2249 C C . TYR A 1 285 ? 17.778 -0.814 -8.044 1.00 91.44 285 TYR A C 1
ATOM 2251 O O . TYR A 1 285 ? 17.440 -1.279 -9.131 1.00 91.44 285 TYR A O 1
ATOM 2259 N N . TRP A 1 286 ? 18.244 0.439 -7.941 1.00 95.00 286 TRP A N 1
ATOM 2260 C CA . TRP A 1 286 ? 18.216 1.360 -9.084 1.00 95.00 286 TRP A CA 1
ATOM 2261 C C . TRP A 1 286 ? 19.047 0.880 -10.272 1.00 95.00 286 TRP A C 1
ATOM 2263 O O . TRP A 1 286 ? 18.572 0.939 -11.401 1.00 95.00 286 TRP A O 1
ATOM 2273 N N . GLU A 1 287 ? 20.270 0.403 -10.038 1.00 93.19 287 GLU A N 1
ATOM 2274 C CA . GLU A 1 287 ? 21.156 -0.034 -11.125 1.00 93.19 287 GLU A CA 1
ATOM 2275 C C . GLU A 1 287 ? 20.554 -1.225 -11.884 1.00 93.19 287 GLU A C 1
ATOM 2277 O O . GLU A 1 287 ? 20.450 -1.192 -13.111 1.00 93.19 287 GLU A O 1
ATOM 2282 N N . GLU A 1 288 ? 20.046 -2.222 -11.155 1.00 94.38 288 GLU A N 1
ATOM 2283 C CA . GLU A 1 288 ? 19.362 -3.379 -11.738 1.00 94.38 288 GLU A CA 1
ATOM 2284 C C . GLU A 1 288 ? 18.078 -2.970 -12.478 1.00 94.38 288 GLU A C 1
ATOM 2286 O O . GLU A 1 288 ? 17.802 -3.453 -13.580 1.00 94.38 288 GLU A 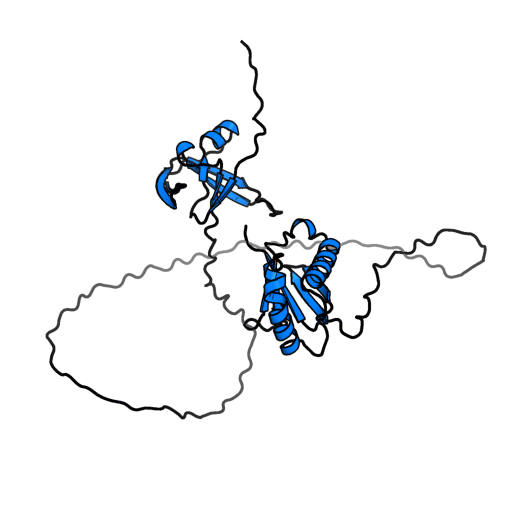O 1
ATOM 2291 N N . ALA A 1 289 ? 17.322 -2.018 -11.921 1.00 95.56 289 ALA A N 1
ATOM 2292 C CA . ALA A 1 289 ? 16.139 -1.469 -12.568 1.00 95.56 289 ALA A CA 1
ATOM 2293 C C . ALA A 1 289 ? 16.493 -0.807 -13.904 1.00 95.56 289 ALA A C 1
ATOM 2295 O O . ALA A 1 289 ? 15.780 -1.004 -14.888 1.00 95.56 289 ALA A O 1
ATOM 2296 N N . ILE A 1 290 ? 17.587 -0.041 -13.968 1.00 95.62 290 ILE A N 1
ATOM 2297 C CA . ILE A 1 290 ? 18.049 0.591 -15.208 1.00 95.62 290 ILE A CA 1
ATOM 2298 C C . ILE A 1 290 ? 18.451 -0.460 -16.243 1.00 95.62 290 ILE A C 1
ATOM 2300 O O . ILE A 1 290 ? 17.999 -0.363 -17.387 1.00 95.62 290 ILE A O 1
ATOM 2304 N N . ASP A 1 291 ? 19.220 -1.479 -15.865 1.00 95.38 291 ASP A N 1
ATOM 2305 C CA . ASP A 1 291 ? 19.606 -2.563 -16.777 1.00 95.38 291 ASP A CA 1
ATOM 2306 C C . ASP A 1 291 ? 18.377 -3.285 -17.352 1.00 95.38 291 ASP A C 1
ATOM 2308 O O . ASP A 1 291 ? 18.266 -3.510 -18.570 1.00 95.38 291 ASP A O 1
ATOM 2312 N N . TRP A 1 292 ? 17.395 -3.571 -16.495 1.00 96.25 292 TRP A N 1
ATOM 2313 C CA . TRP A 1 292 ? 16.129 -4.159 -16.914 1.00 96.25 292 TRP A CA 1
ATOM 2314 C C . TRP A 1 292 ? 15.336 -3.213 -17.830 1.00 96.25 292 TRP A C 1
ATOM 2316 O O . TRP A 1 292 ? 14.856 -3.633 -18.887 1.00 96.25 292 TRP A O 1
ATOM 2326 N N . ILE A 1 293 ? 15.240 -1.923 -17.488 1.00 95.06 293 ILE A N 1
ATOM 2327 C CA . ILE A 1 293 ? 14.548 -0.896 -18.281 1.00 95.06 293 ILE A CA 1
ATOM 2328 C C . ILE A 1 293 ? 15.157 -0.793 -19.680 1.00 95.06 293 ILE A C 1
ATOM 2330 O O . ILE A 1 293 ? 14.419 -0.744 -20.665 1.00 95.06 293 ILE A O 1
ATOM 2334 N N . GLN A 1 294 ? 16.484 -0.756 -19.803 1.00 94.44 294 GLN A N 1
ATOM 2335 C CA . GLN A 1 294 ? 17.139 -0.643 -21.108 1.00 94.44 294 GLN A CA 1
ATOM 2336 C C . GLN A 1 294 ? 16.875 -1.868 -21.986 1.00 94.44 294 GLN A C 1
ATOM 2338 O O . GLN A 1 294 ? 16.708 -1.718 -23.198 1.00 94.44 294 GLN A O 1
ATOM 2343 N N . SER A 1 295 ? 16.779 -3.047 -21.370 1.00 93.56 295 SER A N 1
ATOM 2344 C CA . SER A 1 295 ? 16.507 -4.313 -22.053 1.00 93.56 295 SER A CA 1
ATOM 2345 C C . SER A 1 295 ? 15.043 -4.462 -22.486 1.00 93.56 295 SER A C 1
ATOM 2347 O O . SER A 1 295 ? 14.772 -5.099 -23.502 1.00 93.56 295 SER A O 1
ATOM 2349 N N . ASN A 1 296 ? 14.105 -3.844 -21.757 1.00 94.19 296 ASN A N 1
ATOM 2350 C CA . ASN A 1 296 ? 12.662 -4.057 -21.934 1.00 94.19 296 ASN A CA 1
ATOM 2351 C C . ASN A 1 296 ? 11.884 -2.837 -22.453 1.00 94.19 296 ASN A C 1
ATOM 2353 O O . ASN A 1 296 ? 10.692 -2.947 -22.762 1.00 94.19 296 ASN A O 1
ATOM 2357 N N . LYS A 1 297 ? 12.517 -1.663 -22.576 1.00 92.44 297 LYS A N 1
ATOM 2358 C CA . LYS A 1 297 ? 11.846 -0.461 -23.089 1.00 92.44 297 LYS A CA 1
ATOM 2359 C C . LYS A 1 297 ? 11.389 -0.644 -24.535 1.00 92.44 297 LYS A C 1
ATOM 2361 O O . LYS A 1 297 ? 12.089 -1.182 -25.394 1.00 92.44 297 LYS A O 1
ATOM 2366 N N . ARG A 1 298 ? 10.223 -0.089 -24.846 1.00 91.44 298 ARG A N 1
ATOM 2367 C CA . ARG A 1 298 ? 9.712 -0.031 -26.220 1.00 91.44 298 ARG A CA 1
ATOM 2368 C C . ARG A 1 298 ? 10.386 1.089 -27.000 1.00 91.44 298 ARG A C 1
ATOM 2370 O O . ARG A 1 298 ? 10.741 2.120 -26.442 1.00 91.44 298 ARG A O 1
ATOM 2377 N N . ALA A 1 299 ? 10.457 0.930 -28.321 1.00 88.25 299 ALA A N 1
ATOM 2378 C CA . ALA A 1 299 ? 10.876 2.007 -29.222 1.00 88.25 299 ALA A CA 1
ATOM 2379 C C . ALA A 1 299 ? 9.855 3.162 -29.283 1.00 88.25 299 ALA A C 1
ATOM 2381 O O . ALA A 1 299 ? 10.223 4.305 -29.536 1.00 88.25 299 ALA A O 1
ATOM 2382 N N . ASN A 1 300 ? 8.573 2.862 -29.046 1.00 87.69 300 ASN A N 1
ATOM 2383 C CA . ASN A 1 300 ? 7.480 3.830 -29.096 1.00 87.69 300 ASN A CA 1
ATOM 2384 C C . ASN A 1 300 ? 7.032 4.229 -27.692 1.00 87.69 300 ASN A C 1
ATOM 2386 O O . ASN A 1 300 ? 7.072 3.420 -26.769 1.00 87.69 300 ASN A O 1
ATOM 2390 N N . THR A 1 301 ? 6.520 5.452 -27.557 1.00 86.44 301 THR A N 1
ATOM 2391 C CA . THR A 1 301 ? 5.940 5.924 -26.298 1.00 86.44 301 THR A CA 1
ATOM 2392 C C . THR A 1 301 ? 4.547 5.316 -26.043 1.00 86.44 301 THR A C 1
ATOM 2394 O O . THR A 1 301 ? 3.782 5.111 -26.990 1.00 86.44 301 THR A O 1
ATOM 2397 N N . PRO A 1 302 ? 4.174 5.055 -24.774 1.00 86.81 302 PRO A N 1
ATOM 2398 C CA . PRO A 1 302 ? 5.051 5.068 -23.602 1.00 86.81 302 PRO A CA 1
ATOM 2399 C C . PRO A 1 302 ? 6.092 3.942 -23.692 1.00 86.81 302 PRO A C 1
ATOM 2401 O O . PRO A 1 302 ? 5.776 2.836 -24.132 1.00 86.81 302 PRO A O 1
ATOM 2404 N N . HIS A 1 303 ? 7.332 4.253 -23.303 1.00 91.19 303 HIS A N 1
ATOM 2405 C CA . HIS A 1 303 ? 8.443 3.305 -23.416 1.00 91.19 303 HIS A CA 1
ATOM 2406 C C . HIS A 1 303 ? 8.333 2.192 -22.372 1.00 91.19 303 HIS A C 1
ATOM 2408 O O . HIS A 1 303 ? 8.808 1.088 -22.613 1.00 91.19 303 HIS A O 1
ATOM 2414 N N . LEU A 1 304 ? 7.695 2.494 -21.240 1.00 94.44 304 LEU A N 1
ATOM 2415 C CA . LEU A 1 304 ? 7.426 1.577 -20.140 1.00 94.44 304 LEU A CA 1
ATOM 2416 C C . LEU A 1 304 ? 5.988 1.755 -19.658 1.00 94.44 304 LEU A C 1
ATOM 2418 O O . LEU A 1 304 ? 5.418 2.851 -19.738 1.00 94.44 304 LEU A O 1
ATOM 2422 N N . PHE A 1 305 ? 5.437 0.686 -19.102 1.00 94.62 305 PHE A N 1
ATOM 2423 C CA . PHE A 1 305 ? 4.195 0.698 -18.351 1.00 94.62 305 PHE A CA 1
ATOM 2424 C C . PHE A 1 305 ? 4.475 0.535 -16.859 1.00 94.62 305 PHE A C 1
ATOM 2426 O O . PHE A 1 305 ? 5.373 -0.206 -16.481 1.00 94.62 305 PHE A O 1
ATOM 2433 N N . ALA A 1 306 ? 3.714 1.230 -16.022 1.00 95.25 306 ALA A N 1
ATOM 2434 C CA . ALA A 1 306 ? 3.826 1.176 -14.575 1.00 95.25 306 ALA A CA 1
ATOM 2435 C C . ALA A 1 306 ? 2.479 0.839 -13.930 1.00 95.25 306 ALA A C 1
ATOM 2437 O O . ALA A 1 306 ? 1.442 1.413 -14.284 1.00 95.25 306 ALA A O 1
ATOM 2438 N N . THR A 1 307 ? 2.521 -0.034 -12.933 1.00 94.31 307 THR A N 1
ATOM 2439 C CA . THR A 1 307 ? 1.413 -0.287 -12.013 1.00 94.31 307 THR A CA 1
ATOM 2440 C C . THR A 1 307 ? 1.891 0.021 -10.604 1.00 94.31 307 THR A C 1
ATOM 2442 O O . THR A 1 307 ? 2.953 -0.441 -10.196 1.00 94.31 307 THR A O 1
ATOM 2445 N N . ILE A 1 308 ? 1.129 0.833 -9.870 1.00 93.69 308 ILE A N 1
ATOM 2446 C CA . ILE A 1 308 ? 1.476 1.189 -8.490 1.00 93.69 308 ILE A CA 1
ATOM 2447 C C . ILE A 1 308 ? 0.843 0.185 -7.544 1.00 93.69 308 ILE A C 1
ATOM 2449 O O . ILE A 1 308 ? -0.379 0.019 -7.544 1.00 93.69 308 ILE A O 1
ATOM 2453 N N . ILE A 1 309 ? 1.685 -0.426 -6.722 1.00 92.06 309 ILE A N 1
ATOM 2454 C CA . ILE A 1 309 ? 1.296 -1.301 -5.627 1.00 92.06 309 ILE A CA 1
ATOM 2455 C C . ILE A 1 309 ? 1.560 -0.550 -4.330 1.00 92.06 309 ILE A C 1
ATOM 2457 O O . ILE A 1 309 ? 2.608 0.075 -4.155 1.00 92.06 309 ILE A O 1
ATOM 2461 N N . LEU A 1 310 ? 0.563 -0.567 -3.450 1.00 88.81 310 LEU A N 1
ATOM 2462 C CA . LEU A 1 310 ? 0.677 -0.017 -2.111 1.00 88.81 310 LEU A CA 1
ATOM 2463 C C . LEU A 1 310 ? 0.624 -1.165 -1.120 1.00 88.81 310 LEU A C 1
ATOM 2465 O O . LEU A 1 310 ? -0.395 -1.856 -1.047 1.00 88.81 310 LEU A O 1
ATOM 2469 N N . ASP A 1 311 ? 1.677 -1.324 -0.330 1.00 83.25 311 ASP A N 1
ATOM 2470 C CA . ASP A 1 311 ? 1.694 -2.340 0.710 1.00 83.25 311 ASP A CA 1
ATOM 2471 C C . ASP A 1 311 ? 0.629 -2.044 1.764 1.00 83.25 311 ASP A C 1
ATOM 2473 O O . ASP A 1 311 ? 0.394 -0.890 2.162 1.00 83.25 311 ASP A O 1
ATOM 2477 N N . ALA A 1 312 ? -0.025 -3.105 2.233 1.00 68.31 312 ALA A N 1
ATOM 2478 C CA . ALA A 1 312 ? -0.934 -3.059 3.365 1.00 68.31 312 ALA A CA 1
ATOM 2479 C C . ALA A 1 312 ? -0.117 -3.003 4.664 1.00 68.31 312 ALA A C 1
ATOM 2481 O O . ALA A 1 312 ? 0.345 -4.011 5.177 1.00 68.31 312 ALA A O 1
ATOM 2482 N N . GLY A 1 313 ? 0.061 -1.800 5.190 1.00 50.78 313 GLY A N 1
ATOM 2483 C CA . GLY A 1 313 ? 0.444 -1.538 6.578 1.00 50.78 313 GLY A CA 1
ATOM 2484 C C . GLY A 1 313 ? -0.748 -1.091 7.390 1.00 50.78 313 GLY A C 1
ATOM 2485 O O . GLY A 1 313 ? -1.611 -0.409 6.780 1.00 50.78 313 GLY A O 1
#

Secondary structure (DSSP, 8-state):
------PPP-PPP-EEEES-SSEEEEHHHHHHTTGGGGEEEEEEEEEEEPTTS-EEEEEEEEEEEEEE--TT-SS-EEEEEEEE-GGG-SSSEEEE-S-----S-------------------------------------------------PPPP-----------------------------------------------PPPPTTPEEEEEEETTEEEEEEE-TTS-HHHHHHHHHHHHHHTT-GGG--GGGEEEEEESSTT-SS--EEEE-SHHHHHHHHHHHHHHHHHH--SSSSSEEEEEEE---

pLDDT: mean 72.08, std 23.96, range [31.23, 97.94]

Organism: NCBI:txid97972